Protein AF-T0DUJ8-F1 (afdb_monomer_lite)

Sequence (292 aa):
MQDAKLNSNPLIRSVIHTSFRTAVRDLGFPEIPKDSFQREISPYLRAPGSLFDDSPETLEKLWNAILRGEVVVTEMEGDTIVFYVRGSVGQRVLDVRLAWHGLQWHVTSVVSMYHRPLLRWNWFYRIAFAVSVVVAGIIGYAVHAPQSASKPATASTGQWDSVTTGVGQAKTTVNTTTNTTTSAVPQTGNDTSAASDNTTSNTTGNSTSGGTGHSTSSSASAYTFTLKPGMSIHDLSVFLHAHQLIHEPAVQFDMVLKNAGLDRTIRPGRYTFKPGMTKSQILHVIKSGPSK

Organism: Alicyclobacillus acidoterrestris (strain ATCC 49025 / DSM 3922 / CIP 106132 / NCIMB 13137 / GD3B) (NCBI:txid1356854)

pLDDT: mean 78.05, std 23.99, range [28.75, 98.5]

Foldseek 3Di:
DPPPPQPVPVLQVVQAFPAQLCSCVSVPADQADLVQQLVQCLVVCPDPPRPFHNDPVRSVLQSVQQNRWGFHDWGDDPPKIWTFTWGDDPQKIWTWIWIDDPSHIHGPDTPDIDGHPPVPDVVVVVVVVVVVVVVVVVVVCVVPVPPPDDDDDDDDDDDDDDDDDDDDDDDDDDDDDDDDDDDDDDDDDDDDDDDDDDDDDDDDDDDDDDDDDDPPPPVQDWDKDFADVPDAVLVVLVSCVVVVVDPDHSSSLVVVCVVVVLRPVFDGGMFIHTRPDDSVRSSVSRNVYYDD

Secondary structure (DSSP, 8-state):
---------HHHHHTTTSBHHHHHHHTTPPPPPHHHHHHHHHHHHSSTT-SS---HHHHHHHHHHHHTSEEEEEEEETTEEEEEEEEEETTEEEEEEEEEETTEEEEEEEEEEEE--GGG-HHHHHHHHHHHHHHHHHHHHHHHS-----------------------------------------------------------------------------EEEEE-TT--HHHHHHHHHHTTS-SS-HHHHHHHHHHTTGGGTPPSEEEEE-TT--HHHHHHHHHH--B-

Radius of gyration: 33.8 Å; chains: 1; bounding box: 101×88×79 Å

Structure (mmCIF, N/CA/C/O backbone):
data_AF-T0DUJ8-F1
#
_entry.id   AF-T0DUJ8-F1
#
loop_
_atom_site.group_PDB
_atom_site.id
_atom_site.type_symbol
_atom_site.label_atom_id
_atom_site.label_alt_id
_atom_site.label_comp_id
_atom_site.label_asym_id
_atom_site.label_entity_id
_atom_site.label_seq_id
_atom_site.pdbx_PDB_ins_code
_atom_site.Cartn_x
_atom_site.Cartn_y
_atom_site.Cartn_z
_atom_site.occupancy
_atom_site.B_iso_or_equiv
_atom_site.auth_seq_id
_atom_site.auth_comp_id
_atom_site.auth_asym_id
_atom_site.auth_atom_id
_atom_site.pdbx_PDB_model_num
ATOM 1 N N . MET A 1 1 ? -24.112 -15.751 1.374 1.00 40.28 1 MET A N 1
ATOM 2 C CA . MET A 1 1 ? -22.879 -14.977 1.610 1.00 40.28 1 MET A CA 1
ATOM 3 C C . MET A 1 1 ? -22.111 -15.720 2.676 1.00 40.28 1 MET A C 1
ATOM 5 O O . MET A 1 1 ? -22.431 -15.598 3.846 1.00 40.28 1 MET A O 1
ATOM 9 N N . GLN A 1 2 ? -21.251 -16.637 2.242 1.00 37.47 2 GLN A N 1
ATOM 10 C CA . GLN A 1 2 ? -20.388 -17.380 3.148 1.00 37.47 2 GLN A CA 1
ATOM 11 C C . GLN A 1 2 ? -19.377 -16.378 3.671 1.00 37.47 2 GLN A C 1
ATOM 13 O O . GLN A 1 2 ? -18.675 -15.752 2.877 1.00 37.47 2 GLN A O 1
ATOM 18 N N . ASP A 1 3 ? -19.387 -16.180 4.983 1.00 42.66 3 ASP A N 1
ATOM 19 C CA . ASP A 1 3 ? -18.362 -15.434 5.681 1.00 42.66 3 ASP A CA 1
ATOM 20 C C . ASP A 1 3 ? -17.018 -15.867 5.115 1.00 42.66 3 ASP A C 1
ATOM 22 O O . ASP A 1 3 ? -16.665 -17.051 5.165 1.00 42.66 3 ASP A O 1
ATOM 26 N N . ALA A 1 4 ? -16.285 -14.905 4.558 1.00 52.03 4 ALA A N 1
ATOM 27 C CA . ALA A 1 4 ? -14.852 -15.011 4.433 1.00 52.03 4 ALA A CA 1
ATOM 28 C C . ALA A 1 4 ? -14.332 -15.167 5.865 1.00 52.03 4 ALA A C 1
ATOM 30 O O . ALA A 1 4 ? -13.911 -14.211 6.515 1.00 52.03 4 ALA A O 1
ATOM 31 N N . LYS A 1 5 ? -14.406 -16.398 6.386 1.00 47.56 5 LYS A N 1
ATOM 32 C CA . LYS A 1 5 ? -13.459 -16.930 7.342 1.00 47.56 5 LYS A CA 1
ATOM 33 C C . LYS A 1 5 ? -12.129 -16.697 6.660 1.00 47.56 5 LYS A C 1
ATOM 35 O O . LYS A 1 5 ? -11.676 -17.514 5.867 1.00 47.56 5 LYS A O 1
ATOM 40 N N . LEU A 1 6 ? -11.581 -15.511 6.913 1.00 51.69 6 LEU A N 1
ATOM 41 C CA . LEU A 1 6 ? -10.183 -15.192 6.798 1.00 51.69 6 LEU A CA 1
ATOM 42 C C . LEU A 1 6 ? -9.493 -16.365 7.477 1.00 51.69 6 LEU A C 1
ATOM 44 O O . LEU A 1 6 ? -9.399 -16.410 8.704 1.00 51.69 6 LEU A O 1
ATOM 48 N N . ASN A 1 7 ? -9.104 -17.353 6.672 1.00 51.00 7 ASN A N 1
ATOM 49 C CA . ASN A 1 7 ? -8.167 -18.403 7.017 1.00 51.00 7 ASN A CA 1
ATOM 50 C C . ASN A 1 7 ? -6.853 -17.673 7.252 1.00 51.00 7 ASN A C 1
ATOM 52 O O . ASN A 1 7 ? -5.960 -17.623 6.412 1.00 51.00 7 ASN A O 1
ATOM 56 N N . SER A 1 8 ? -6.796 -16.971 8.377 1.00 64.25 8 SER A N 1
ATOM 57 C CA . SER A 1 8 ? -5.693 -16.130 8.758 1.00 64.25 8 SER A CA 1
ATOM 58 C C . SER A 1 8 ? -4.628 -17.055 9.289 1.00 64.25 8 SER A C 1
ATOM 60 O O . SER A 1 8 ? -4.509 -17.254 10.498 1.00 64.25 8 SER A O 1
ATOM 62 N N . ASN A 1 9 ? -3.902 -17.662 8.356 1.00 82.62 9 ASN A N 1
ATOM 63 C CA . ASN A 1 9 ? -2.671 -18.351 8.655 1.00 82.62 9 ASN A CA 1
ATOM 64 C C . ASN A 1 9 ? -1.814 -17.385 9.500 1.00 82.62 9 ASN A C 1
ATOM 66 O O . ASN A 1 9 ? -1.539 -16.268 9.044 1.00 82.62 9 ASN A O 1
ATOM 70 N N . PRO A 1 10 ? -1.449 -17.748 10.743 1.00 87.94 10 PRO A N 1
ATOM 71 C CA . PRO A 1 10 ? -0.747 -16.845 11.653 1.00 87.94 10 PRO A CA 1
ATOM 72 C C . PRO A 1 10 ? 0.572 -16.337 11.059 1.00 87.94 10 PRO A C 1
ATOM 74 O O . PRO A 1 10 ? 0.949 -15.197 11.322 1.00 87.94 10 PRO A O 1
ATOM 77 N N . LEU A 1 11 ? 1.205 -17.125 10.183 1.00 89.12 11 LEU A N 1
ATOM 78 C CA . LEU A 1 11 ? 2.421 -16.745 9.458 1.00 89.12 11 LEU A CA 1
ATOM 79 C C . LEU A 1 11 ? 2.186 -15.573 8.493 1.00 89.12 11 LEU A C 1
ATOM 81 O O . LEU A 1 11 ? 3.025 -14.693 8.338 1.00 89.12 11 LEU A O 1
ATOM 85 N N . ILE A 1 12 ? 1.011 -15.514 7.867 1.00 89.81 12 ILE A N 1
ATOM 86 C CA . ILE A 1 12 ? 0.660 -14.440 6.929 1.00 89.81 12 ILE A CA 1
ATOM 87 C C . ILE A 1 12 ? 0.325 -13.143 7.680 1.00 89.81 12 ILE A C 1
ATOM 89 O O . ILE A 1 12 ? 0.518 -12.045 7.160 1.00 89.81 12 ILE A O 1
ATOM 93 N N . ARG A 1 13 ? -0.144 -13.245 8.928 1.00 89.38 13 ARG A N 1
ATOM 94 C CA . ARG A 1 13 ? -0.366 -12.074 9.786 1.00 89.38 13 ARG A CA 1
ATOM 95 C C . ARG A 1 13 ? 0.919 -11.542 10.408 1.00 89.38 13 ARG A C 1
ATOM 97 O O . ARG A 1 13 ? 1.016 -10.337 10.613 1.00 89.38 13 ARG A O 1
ATOM 104 N N . SER A 1 14 ? 1.902 -12.398 10.691 1.00 93.62 14 SER A N 1
ATOM 105 C CA . SER A 1 14 ? 3.154 -11.961 11.323 1.00 93.62 14 SER A CA 1
ATOM 106 C C . SER A 1 14 ? 3.999 -11.044 10.442 1.00 93.62 14 SER A C 1
ATOM 108 O O . SER A 1 14 ? 4.851 -10.334 10.962 1.00 93.62 14 SER A O 1
ATOM 110 N N . VAL A 1 15 ? 3.762 -11.031 9.127 1.00 96.00 15 VAL A N 1
ATOM 111 C CA . VAL A 1 15 ? 4.490 -10.158 8.194 1.00 96.00 15 VAL A CA 1
ATOM 112 C C . VAL A 1 15 ? 3.872 -8.765 8.031 1.00 96.00 15 VAL A C 1
ATOM 114 O O . VAL A 1 15 ? 4.462 -7.908 7.371 1.00 96.00 15 VAL A O 1
ATOM 117 N N . ILE A 1 16 ? 2.705 -8.500 8.624 1.00 94.94 16 ILE A N 1
ATOM 118 C CA . ILE A 1 16 ? 2.094 -7.166 8.594 1.00 94.94 16 ILE A CA 1
ATOM 119 C C . ILE A 1 16 ? 3.013 -6.184 9.341 1.00 94.94 16 ILE A C 1
ATOM 121 O O . ILE A 1 16 ? 3.591 -6.521 10.371 1.00 94.94 16 ILE A O 1
ATOM 125 N N . HIS A 1 17 ? 3.166 -4.974 8.804 1.00 93.88 17 HIS A N 1
ATOM 126 C CA . HIS A 1 17 ? 4.093 -3.928 9.257 1.00 93.88 17 HIS A CA 1
ATOM 127 C C . HIS A 1 17 ? 5.587 -4.230 9.058 1.00 93.88 17 HIS A C 1
ATOM 129 O O . HIS A 1 17 ? 6.436 -3.442 9.480 1.00 93.88 17 HIS A O 1
ATOM 135 N N . THR A 1 18 ? 5.938 -5.326 8.380 1.00 96.62 18 THR A N 1
ATOM 136 C CA . THR A 1 18 ? 7.322 -5.589 7.955 1.00 96.62 18 THR A CA 1
ATOM 137 C C . THR A 1 18 ? 7.563 -5.077 6.534 1.00 96.62 18 THR A C 1
ATOM 139 O O . THR A 1 18 ? 6.620 -4.755 5.804 1.00 96.62 18 THR A O 1
ATOM 142 N N . SER A 1 19 ? 8.832 -4.962 6.126 1.00 98.19 19 SER A N 1
ATOM 143 C CA . SER A 1 19 ? 9.139 -4.608 4.739 1.00 98.19 19 SER A CA 1
ATOM 144 C C . SER A 1 19 ? 8.791 -5.763 3.802 1.00 98.19 19 SER A C 1
ATOM 146 O O . SER A 1 19 ? 9.033 -6.921 4.137 1.00 98.19 19 SER A O 1
ATOM 148 N N . PHE A 1 20 ? 8.272 -5.466 2.611 1.00 98.25 20 PHE A N 1
ATOM 149 C CA . PHE A 1 20 ? 7.818 -6.485 1.663 1.00 98.25 20 PHE A CA 1
ATOM 150 C C . PHE A 1 20 ? 8.914 -7.497 1.314 1.00 98.25 20 PHE A C 1
ATOM 152 O O . PHE A 1 20 ? 8.664 -8.696 1.330 1.00 98.25 20 PHE A O 1
ATOM 159 N N . ARG A 1 21 ? 10.160 -7.049 1.112 1.00 98.38 21 ARG A N 1
ATOM 160 C CA . ARG A 1 21 ? 11.310 -7.946 0.909 1.00 98.38 21 ARG A CA 1
ATOM 161 C C . ARG A 1 21 ? 11.507 -8.928 2.069 1.00 98.38 21 ARG A C 1
ATOM 163 O O . ARG A 1 21 ? 11.829 -10.087 1.832 1.00 98.38 21 ARG A O 1
ATOM 170 N N . THR A 1 22 ? 11.340 -8.466 3.307 1.00 98.06 22 THR A N 1
ATOM 171 C CA . THR A 1 22 ? 11.458 -9.321 4.499 1.00 98.06 22 THR A CA 1
ATOM 172 C C . THR A 1 22 ? 10.293 -10.298 4.560 1.00 98.06 22 THR A C 1
ATOM 174 O O . THR A 1 22 ? 10.526 -11.493 4.673 1.00 98.06 22 THR A O 1
ATOM 177 N N . ALA A 1 23 ? 9.063 -9.813 4.366 1.00 97.56 23 ALA A N 1
ATOM 178 C CA . ALA A 1 23 ? 7.857 -10.636 4.332 1.00 97.56 23 ALA A CA 1
ATOM 179 C C . ALA A 1 23 ? 7.949 -11.783 3.312 1.00 97.56 23 ALA A C 1
ATOM 181 O O . ALA A 1 23 ? 7.688 -12.934 3.642 1.00 97.56 23 ALA A O 1
ATOM 182 N N . VAL A 1 24 ? 8.355 -11.471 2.079 1.00 97.50 24 VAL A N 1
ATOM 183 C CA . VAL A 1 24 ? 8.518 -12.434 0.980 1.00 97.50 24 VAL A CA 1
ATOM 184 C C . VAL A 1 24 ? 9.574 -13.482 1.325 1.00 97.50 24 VAL A C 1
ATOM 186 O O . VAL A 1 24 ? 9.310 -14.675 1.199 1.00 97.50 24 VAL A O 1
ATOM 189 N N . ARG A 1 25 ? 10.737 -13.053 1.832 1.00 97.81 25 ARG A N 1
ATOM 190 C CA . ARG A 1 25 ? 11.820 -13.958 2.236 1.00 97.81 25 ARG A CA 1
ATOM 191 C C . ARG A 1 25 ? 11.407 -14.870 3.391 1.00 97.81 25 ARG A C 1
ATOM 193 O O . ARG A 1 25 ? 11.680 -16.064 3.342 1.00 97.81 25 ARG A O 1
ATOM 200 N N . ASP A 1 26 ? 10.767 -14.316 4.413 1.00 97.12 26 ASP A N 1
ATOM 201 C CA . ASP A 1 26 ? 10.395 -15.048 5.624 1.00 97.12 26 ASP A CA 1
ATOM 202 C C . ASP A 1 26 ? 9.272 -16.069 5.344 1.00 97.12 26 ASP A C 1
ATOM 204 O O . ASP A 1 26 ? 9.212 -17.114 5.987 1.00 97.12 26 ASP A O 1
ATOM 208 N N . LEU A 1 27 ? 8.429 -15.812 4.336 1.00 96.06 27 LEU A N 1
ATOM 209 C CA . LEU A 1 27 ? 7.416 -16.752 3.842 1.00 96.06 27 LEU A CA 1
ATOM 210 C C . LEU A 1 27 ? 7.946 -17.729 2.773 1.00 96.06 27 LEU A C 1
ATOM 212 O O . LEU A 1 27 ? 7.201 -18.597 2.325 1.00 96.06 27 LEU A O 1
ATOM 216 N N . GLY A 1 28 ? 9.216 -17.612 2.368 1.00 96.94 28 GLY A N 1
ATOM 217 C CA . GLY A 1 28 ? 9.839 -18.494 1.376 1.00 96.94 28 GLY A CA 1
ATOM 218 C C . GLY A 1 28 ? 9.421 -18.228 -0.075 1.00 96.94 28 GLY A C 1
ATOM 219 O O . GLY A 1 28 ? 9.604 -19.094 -0.930 1.00 96.94 28 GLY A O 1
ATOM 220 N N . PHE A 1 29 ? 8.868 -17.051 -0.374 1.00 96.94 29 PHE A N 1
ATOM 221 C CA . PHE A 1 29 ? 8.559 -16.637 -1.742 1.00 96.94 29 PHE A CA 1
ATOM 222 C C . PHE A 1 29 ? 9.806 -16.068 -2.441 1.00 96.94 29 PHE A C 1
ATOM 224 O O . PHE A 1 29 ? 10.670 -15.475 -1.788 1.00 96.94 29 PHE A O 1
ATOM 231 N N . PRO A 1 30 ? 9.925 -16.205 -3.774 1.00 97.62 30 PRO A N 1
ATOM 232 C CA . PRO A 1 30 ? 10.982 -15.538 -4.524 1.00 97.62 30 PRO A CA 1
ATOM 233 C C . PRO A 1 30 ? 10.730 -14.027 -4.595 1.00 97.62 30 PRO A C 1
ATOM 235 O O . PRO A 1 30 ? 9.590 -13.568 -4.526 1.00 97.62 30 PRO A O 1
ATOM 238 N N . GLU A 1 31 ? 11.789 -13.236 -4.766 1.00 97.19 31 GLU A N 1
ATOM 239 C CA . GLU A 1 31 ? 11.663 -11.786 -4.956 1.00 97.19 31 GLU A CA 1
ATOM 240 C C . GLU A 1 31 ? 10.968 -11.468 -6.294 1.00 97.19 31 GLU A C 1
ATOM 242 O O . GLU A 1 31 ? 11.158 -12.167 -7.291 1.00 97.19 31 GLU A O 1
ATOM 247 N N . ILE A 1 32 ? 10.148 -10.411 -6.323 1.00 97.38 32 ILE A N 1
ATOM 248 C CA . ILE A 1 32 ? 9.430 -9.994 -7.533 1.00 97.38 32 ILE A CA 1
ATOM 249 C C . ILE A 1 32 ? 10.414 -9.534 -8.628 1.00 97.38 32 ILE A C 1
ATOM 251 O O . ILE A 1 32 ? 11.168 -8.577 -8.406 1.00 97.38 32 ILE A O 1
ATOM 255 N N . PRO A 1 33 ? 10.400 -10.152 -9.827 1.00 98.12 33 PRO A N 1
ATOM 256 C CA . PRO A 1 33 ? 11.273 -9.736 -10.919 1.00 98.12 33 PRO A CA 1
ATOM 257 C C . PRO A 1 33 ? 10.994 -8.290 -11.339 1.00 98.12 33 PRO A C 1
ATOM 259 O O . PRO A 1 33 ? 9.837 -7.919 -11.562 1.00 98.12 33 PRO A O 1
ATOM 262 N N . LYS A 1 34 ? 12.059 -7.488 -11.490 1.00 98.19 34 LYS A N 1
ATOM 263 C CA . LYS A 1 34 ? 11.977 -6.075 -11.903 1.00 98.19 34 LYS A CA 1
ATOM 264 C C . LYS A 1 34 ? 11.162 -5.924 -13.188 1.00 98.19 34 LYS A C 1
ATOM 266 O O . LYS A 1 34 ? 10.204 -5.159 -13.202 1.00 98.19 34 LYS A O 1
ATOM 271 N N . ASP A 1 35 ? 11.470 -6.714 -14.214 1.00 98.06 35 ASP A N 1
ATOM 272 C CA . ASP A 1 35 ? 10.820 -6.611 -15.526 1.00 98.06 35 ASP A CA 1
ATOM 273 C C . ASP A 1 35 ? 9.316 -6.917 -15.469 1.00 98.06 35 ASP A C 1
ATOM 275 O O . ASP A 1 35 ? 8.518 -6.230 -16.108 1.00 98.06 35 ASP A O 1
ATOM 279 N N . SER A 1 36 ? 8.907 -7.906 -14.660 1.00 97.56 36 SER A N 1
ATOM 280 C CA . SER A 1 36 ? 7.486 -8.243 -14.491 1.00 97.56 36 SER A CA 1
ATOM 281 C C . SER A 1 36 ? 6.735 -7.111 -13.797 1.00 97.56 36 SER A C 1
ATOM 283 O O . SER A 1 36 ? 5.698 -6.670 -14.287 1.00 97.56 36 SER A O 1
ATOM 285 N N . PHE A 1 37 ? 7.301 -6.581 -12.707 1.00 98.31 37 PHE A N 1
ATOM 286 C CA . PHE A 1 37 ? 6.718 -5.452 -11.987 1.00 98.31 37 PHE A CA 1
ATOM 287 C C . PHE A 1 37 ? 6.584 -4.214 -12.878 1.00 98.31 37 PHE A C 1
ATOM 289 O O . PHE A 1 37 ? 5.521 -3.600 -12.912 1.00 98.31 37 PHE A O 1
ATOM 296 N N . GLN A 1 38 ? 7.643 -3.850 -13.609 1.00 98.12 38 GLN A N 1
ATOM 297 C CA . GLN A 1 38 ? 7.647 -2.665 -14.470 1.00 98.12 38 GLN A CA 1
ATOM 298 C C . GLN A 1 38 ? 6.604 -2.775 -15.584 1.00 98.12 38 GLN A C 1
ATOM 300 O O . GLN A 1 38 ? 5.815 -1.854 -15.780 1.00 98.12 38 GLN A O 1
ATOM 305 N N . ARG A 1 39 ? 6.539 -3.927 -16.259 1.00 98.38 39 ARG A N 1
ATOM 306 C CA . ARG A 1 39 ? 5.552 -4.185 -17.313 1.00 98.38 39 ARG A CA 1
ATOM 307 C C . ARG A 1 39 ? 4.115 -4.054 -16.809 1.00 98.38 39 ARG A C 1
ATOM 309 O O . ARG A 1 39 ? 3.274 -3.508 -17.516 1.00 98.38 39 ARG A O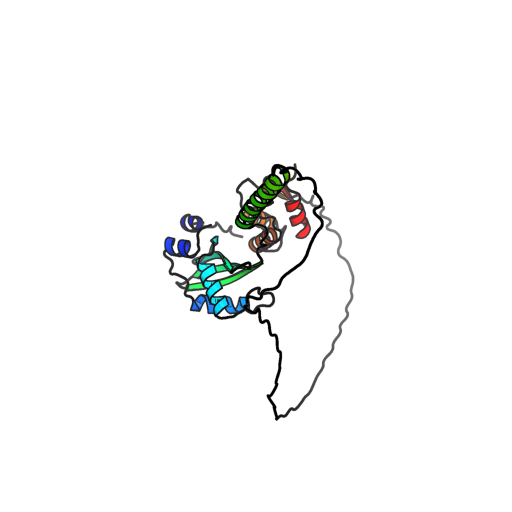 1
ATOM 316 N N . GLU A 1 40 ? 3.830 -4.564 -15.616 1.00 98.38 40 GLU A N 1
ATOM 317 C CA . GLU A 1 40 ? 2.469 -4.592 -15.077 1.00 98.38 40 GLU A CA 1
ATOM 318 C C . GLU A 1 40 ? 2.063 -3.290 -14.372 1.00 98.38 40 GLU A C 1
ATOM 320 O O . GLU A 1 40 ? 0.881 -2.956 -14.365 1.00 98.38 40 GLU A O 1
ATOM 325 N N . ILE A 1 41 ? 3.005 -2.513 -13.821 1.00 98.12 41 ILE A N 1
ATOM 326 C CA . ILE A 1 41 ? 2.695 -1.224 -13.183 1.00 98.12 41 ILE A CA 1
ATOM 327 C C . ILE A 1 41 ? 2.506 -0.091 -14.208 1.00 98.12 41 ILE A C 1
ATOM 329 O O . ILE A 1 41 ? 1.700 0.810 -13.971 1.00 98.12 41 ILE A O 1
ATOM 333 N N . SER A 1 42 ? 3.197 -0.133 -15.357 1.00 98.12 42 SER A N 1
ATOM 334 C CA . SER A 1 42 ? 3.177 0.932 -16.378 1.00 98.12 42 SER A CA 1
ATOM 335 C C . SER A 1 42 ? 1.775 1.376 -16.828 1.00 98.12 42 SER A C 1
ATOM 337 O O . SER A 1 42 ? 1.542 2.586 -16.888 1.00 98.12 42 SER A O 1
ATOM 339 N N . PRO A 1 43 ? 0.798 0.480 -17.091 1.00 98.25 43 PRO A N 1
ATOM 340 C CA . PRO A 1 43 ? -0.562 0.895 -17.447 1.00 98.25 43 PRO A CA 1
ATOM 341 C C . PRO A 1 43 ? -1.222 1.795 -16.394 1.00 98.25 43 PRO A C 1
ATOM 343 O O . PRO A 1 43 ? -1.912 2.749 -16.749 1.00 98.25 43 PRO A O 1
ATOM 346 N N . TYR A 1 44 ? -0.966 1.547 -15.105 1.00 97.62 44 TYR A N 1
ATOM 347 C CA . TYR A 1 44 ? -1.498 2.365 -14.011 1.00 97.62 44 TYR A CA 1
ATOM 348 C C . TYR A 1 44 ? -0.814 3.729 -13.916 1.00 97.62 44 TYR A C 1
ATOM 350 O O . TYR A 1 44 ? -1.442 4.695 -13.488 1.00 97.62 44 TYR A O 1
ATOM 358 N N . LEU A 1 45 ? 0.454 3.829 -14.327 1.00 97.00 45 LEU A N 1
ATOM 359 C CA . LEU A 1 45 ? 1.182 5.100 -14.343 1.00 97.00 45 LEU A CA 1
ATOM 360 C C . LEU A 1 45 ? 0.784 5.990 -15.526 1.00 97.00 45 LEU A C 1
ATOM 362 O O . LEU A 1 45 ? 0.865 7.210 -15.424 1.00 97.00 45 LEU A O 1
ATOM 366 N N . ARG A 1 46 ? 0.323 5.394 -16.632 1.00 97.44 46 ARG A N 1
ATOM 367 C CA . ARG A 1 46 ? -0.215 6.121 -17.797 1.00 97.44 46 ARG A CA 1
ATOM 368 C C . ARG A 1 46 ? -1.650 6.604 -17.601 1.00 97.44 46 ARG A C 1
ATOM 370 O O . ARG A 1 46 ? -2.134 7.401 -18.402 1.00 97.44 46 ARG A O 1
ATOM 377 N N . ALA A 1 47 ? -2.343 6.107 -16.578 1.00 96.12 47 ALA A N 1
ATOM 378 C CA . ALA A 1 47 ? -3.717 6.495 -16.306 1.00 96.12 47 ALA A CA 1
ATOM 379 C C . ALA A 1 47 ? -3.804 7.992 -15.937 1.00 96.12 47 ALA A C 1
ATOM 381 O O . ALA A 1 47 ? -2.929 8.515 -15.234 1.00 96.12 47 ALA A O 1
ATOM 382 N N . PRO A 1 48 ? -4.864 8.701 -16.372 1.00 94.94 48 PRO A N 1
ATOM 383 C CA . PRO A 1 48 ? -5.054 10.101 -16.015 1.00 94.94 48 PRO A CA 1
ATOM 384 C C . PRO A 1 48 ? -5.160 10.248 -14.492 1.00 94.94 48 PRO A C 1
ATOM 386 O O . PRO A 1 48 ? -5.906 9.525 -13.834 1.00 94.94 48 PRO A O 1
ATOM 389 N N . GLY A 1 49 ? -4.403 11.192 -13.930 1.00 91.38 49 GLY A N 1
ATOM 390 C CA . GLY A 1 49 ? -4.328 11.404 -12.481 1.00 91.38 49 GLY A CA 1
ATOM 391 C C . GLY A 1 49 ? -3.238 10.601 -11.767 1.00 91.38 49 GLY A C 1
ATOM 392 O O . GLY A 1 49 ? -3.100 10.742 -10.550 1.00 91.38 49 GLY A O 1
ATOM 393 N N . SER A 1 50 ? -2.435 9.810 -12.490 1.00 95.50 50 SER A N 1
ATOM 394 C CA . SER A 1 50 ? -1.203 9.245 -11.935 1.00 95.50 50 SER A CA 1
ATOM 395 C C . SER A 1 50 ? -0.295 10.356 -11.404 1.00 95.50 50 SER A C 1
ATOM 397 O O . SER A 1 50 ? -0.088 11.388 -12.043 1.00 95.50 50 SER A O 1
ATOM 399 N N . LEU A 1 51 ? 0.268 10.135 -10.216 1.00 95.75 51 LEU A N 1
ATOM 400 C CA . LEU A 1 51 ? 1.258 11.035 -9.624 1.00 95.75 51 LEU A CA 1
ATOM 401 C C . LEU A 1 51 ? 2.685 10.722 -10.078 1.00 95.75 51 LEU A C 1
ATOM 403 O O . LEU A 1 51 ? 3.620 11.391 -9.638 1.00 95.75 51 LEU A O 1
ATOM 407 N N . PHE A 1 52 ? 2.885 9.687 -10.885 1.00 96.69 52 PHE A N 1
ATOM 408 C CA . PHE A 1 52 ? 4.197 9.215 -11.303 1.00 96.69 52 PHE A CA 1
ATOM 409 C C . PHE A 1 52 ? 4.277 9.161 -12.822 1.00 96.69 52 PHE A C 1
ATOM 411 O O . PHE A 1 52 ? 3.352 8.690 -13.480 1.00 96.69 52 PHE A O 1
ATOM 418 N N . ASP A 1 53 ? 5.414 9.595 -13.354 1.00 96.94 53 ASP A N 1
ATOM 419 C CA . ASP A 1 53 ? 5.707 9.496 -14.779 1.00 96.94 53 ASP A CA 1
ATOM 420 C C . ASP A 1 53 ? 6.102 8.054 -15.133 1.00 96.94 53 ASP A C 1
ATOM 422 O O . ASP A 1 53 ? 6.860 7.425 -14.390 1.00 96.94 53 ASP A O 1
ATOM 426 N N . ASP A 1 54 ? 5.654 7.543 -16.283 1.00 97.50 54 ASP A N 1
ATOM 427 C CA . ASP A 1 54 ? 6.033 6.217 -16.806 1.00 97.50 54 ASP A CA 1
ATOM 428 C C . ASP A 1 54 ? 7.424 6.245 -17.470 1.00 97.50 54 ASP A C 1
ATOM 430 O O . ASP A 1 54 ? 7.602 5.902 -18.637 1.00 97.50 54 ASP A O 1
ATOM 434 N N . SER A 1 55 ? 8.422 6.735 -16.730 1.00 98.00 55 SER A N 1
ATOM 435 C CA . SER A 1 55 ? 9.826 6.732 -17.148 1.00 98.00 55 SER A CA 1
ATOM 436 C C . SER A 1 55 ? 10.559 5.514 -16.565 1.00 98.00 55 SER A C 1
ATOM 438 O O . SER A 1 55 ? 10.241 5.095 -15.445 1.00 98.00 55 SER A O 1
ATOM 440 N N . PRO A 1 56 ? 11.576 4.958 -17.252 1.00 97.56 56 PRO A N 1
ATOM 441 C CA . PRO A 1 56 ? 12.334 3.808 -16.746 1.00 97.56 56 PRO A CA 1
ATOM 442 C C . PRO A 1 56 ? 12.990 4.089 -15.384 1.00 97.56 56 PRO A C 1
ATOM 444 O O . PRO A 1 56 ? 13.020 3.217 -14.514 1.00 97.56 56 PRO A O 1
ATOM 447 N N . GLU A 1 57 ? 13.440 5.325 -15.153 1.00 97.94 57 GLU A N 1
ATOM 448 C CA . GLU A 1 57 ? 14.001 5.742 -13.866 1.00 97.94 57 GLU A CA 1
ATOM 449 C C . GLU A 1 57 ? 12.954 5.762 -12.746 1.00 97.94 57 GLU A C 1
ATOM 451 O O . GLU A 1 57 ? 13.226 5.330 -11.622 1.00 97.94 57 GLU A O 1
ATOM 456 N N . THR A 1 58 ? 11.751 6.274 -13.027 1.00 97.38 58 THR A N 1
ATOM 457 C CA . THR A 1 58 ? 10.644 6.290 -12.061 1.00 97.38 58 THR A CA 1
ATOM 458 C C . THR A 1 58 ? 10.209 4.868 -11.730 1.00 97.38 58 THR A C 1
ATOM 460 O O . THR A 1 58 ? 10.044 4.542 -10.555 1.00 97.38 58 THR A O 1
ATOM 463 N N . LEU A 1 59 ? 10.091 4.006 -12.741 1.00 98.25 59 LEU A N 1
ATOM 464 C CA . LEU A 1 59 ? 9.746 2.594 -12.589 1.00 98.25 59 LEU A CA 1
ATOM 465 C C . LEU A 1 59 ? 10.756 1.845 -11.710 1.00 98.25 59 LEU A C 1
ATOM 467 O O . LEU A 1 59 ? 10.373 1.051 -10.852 1.00 98.25 59 LEU A O 1
ATOM 471 N N . GLU A 1 60 ? 12.050 2.114 -11.871 1.00 98.25 60 GLU A N 1
ATOM 472 C CA . GLU A 1 60 ? 13.095 1.551 -11.014 1.00 98.25 60 GLU A CA 1
ATOM 473 C C . GLU A 1 60 ? 13.026 2.062 -9.569 1.00 98.25 60 GLU A C 1
ATOM 475 O O . GLU A 1 60 ? 13.157 1.279 -8.621 1.00 98.25 60 GLU A O 1
ATOM 480 N N . LYS A 1 61 ? 12.784 3.362 -9.375 1.00 98.25 61 LYS A N 1
ATOM 481 C CA . LYS A 1 61 ? 12.588 3.941 -8.037 1.00 98.25 61 LYS A CA 1
ATOM 482 C C . LYS A 1 61 ? 11.357 3.345 -7.355 1.00 98.25 61 LYS A C 1
ATOM 484 O O . LYS A 1 61 ? 11.426 3.027 -6.170 1.00 98.25 61 LYS A O 1
ATOM 489 N N . LEU A 1 62 ? 10.265 3.155 -8.094 1.00 98.25 62 LEU A N 1
ATOM 490 C CA . LEU A 1 62 ? 9.034 2.536 -7.605 1.00 98.25 62 LEU A CA 1
ATOM 491 C C . LEU A 1 62 ? 9.249 1.074 -7.215 1.00 98.25 62 LEU A C 1
ATOM 493 O O . LEU A 1 62 ? 8.875 0.698 -6.109 1.00 98.25 62 LEU A O 1
ATOM 497 N N . TRP A 1 63 ? 9.905 0.272 -8.057 1.00 98.50 63 TRP A N 1
ATOM 498 C CA . TRP A 1 63 ? 10.210 -1.127 -7.738 1.00 98.50 63 TRP A CA 1
ATOM 499 C C . TRP A 1 63 ? 11.020 -1.247 -6.439 1.00 98.50 63 TRP A C 1
ATOM 501 O O . TRP A 1 63 ? 10.624 -1.952 -5.510 1.00 98.50 63 TRP A O 1
ATOM 511 N N . ASN A 1 64 ? 12.094 -0.461 -6.312 1.00 98.38 64 ASN A N 1
ATOM 512 C CA . ASN A 1 64 ? 12.893 -0.408 -5.086 1.00 98.38 64 ASN A CA 1
ATOM 513 C C . ASN A 1 64 ? 12.082 0.070 -3.868 1.00 98.38 64 ASN A C 1
ATOM 515 O O . ASN A 1 64 ? 12.272 -0.433 -2.758 1.00 98.38 64 ASN A O 1
ATOM 519 N N . ALA A 1 65 ? 11.186 1.043 -4.057 1.00 98.06 65 ALA A N 1
ATOM 520 C CA . ALA A 1 65 ? 10.328 1.559 -2.998 1.00 98.06 65 ALA A CA 1
ATOM 521 C C . ALA A 1 65 ? 9.278 0.543 -2.537 1.00 98.06 65 ALA A C 1
ATOM 523 O O . ALA A 1 65 ? 8.966 0.521 -1.352 1.00 98.06 65 ALA A O 1
ATOM 524 N N . ILE A 1 66 ? 8.763 -0.302 -3.432 1.00 98.38 66 ILE A N 1
ATOM 525 C CA . ILE A 1 66 ? 7.823 -1.377 -3.098 1.00 98.38 66 ILE A CA 1
ATOM 526 C C . ILE A 1 66 ? 8.536 -2.513 -2.367 1.00 98.38 66 ILE A C 1
ATOM 528 O O . ILE A 1 66 ? 8.055 -2.948 -1.328 1.00 98.38 66 ILE A O 1
ATOM 532 N N . LEU A 1 67 ? 9.728 -2.922 -2.809 1.00 98.31 67 LEU A N 1
ATOM 533 C CA . LEU A 1 67 ? 10.527 -3.935 -2.104 1.00 98.31 67 LEU A CA 1
ATOM 534 C C . LEU A 1 67 ? 10.860 -3.538 -0.660 1.00 98.31 67 LEU A C 1
ATOM 536 O O . LEU A 1 67 ? 10.865 -4.373 0.245 1.00 98.31 67 LEU A O 1
ATOM 540 N N . ARG A 1 68 ? 11.129 -2.251 -0.430 1.00 98.19 68 ARG A N 1
ATOM 541 C CA . ARG A 1 68 ? 11.370 -1.684 0.908 1.00 98.19 68 ARG A CA 1
ATOM 542 C C . ARG A 1 68 ? 10.087 -1.227 1.605 1.00 98.19 68 ARG A C 1
ATOM 544 O O . ARG A 1 68 ? 10.154 -0.806 2.758 1.00 98.19 68 ARG A O 1
ATOM 551 N N . GLY A 1 69 ? 8.965 -1.271 0.896 1.00 97.75 69 GLY A N 1
ATOM 552 C CA . GLY A 1 69 ? 7.672 -0.781 1.338 1.00 97.75 69 GLY A CA 1
ATOM 553 C C . GLY A 1 69 ? 7.101 -1.627 2.460 1.00 97.75 69 GLY A C 1
ATOM 554 O O . GLY A 1 69 ? 7.480 -2.781 2.641 1.00 97.75 69 GLY A O 1
ATOM 555 N N . GLU A 1 70 ? 6.197 -1.041 3.228 1.00 97.94 70 GLU A N 1
ATOM 556 C CA . GLU A 1 70 ? 5.553 -1.699 4.361 1.00 97.94 70 GLU A CA 1
ATOM 557 C C . GLU A 1 70 ? 4.375 -2.551 3.880 1.00 97.94 70 GLU A C 1
ATOM 559 O O . GLU A 1 70 ? 3.538 -2.076 3.108 1.00 97.94 70 GLU A O 1
ATOM 564 N N . VAL A 1 71 ? 4.278 -3.792 4.356 1.00 97.69 71 VAL A N 1
ATOM 565 C CA . VAL A 1 71 ? 3.091 -4.630 4.152 1.00 97.69 71 VAL A CA 1
ATOM 566 C C . VAL A 1 71 ? 1.989 -4.156 5.095 1.00 97.69 71 VAL A C 1
ATOM 568 O O . VAL A 1 71 ? 2.086 -4.311 6.309 1.00 97.69 71 VAL A O 1
ATOM 571 N N . VAL A 1 72 ? 0.932 -3.568 4.545 1.00 96.31 72 VAL A N 1
ATOM 572 C CA . VAL A 1 72 ? -0.174 -2.985 5.319 1.00 96.31 72 VAL A CA 1
ATOM 573 C C . VAL A 1 72 ? -1.237 -4.030 5.640 1.00 96.31 72 VAL A C 1
ATOM 575 O O . VAL A 1 72 ? -1.786 -4.034 6.737 1.00 96.31 72 VAL A O 1
ATOM 578 N N . VAL A 1 73 ? -1.552 -4.888 4.670 1.00 94.88 73 VAL A N 1
ATOM 579 C CA . VAL A 1 73 ? -2.584 -5.925 4.778 1.00 94.88 73 VAL A CA 1
ATOM 580 C C . VAL A 1 73 ? -2.142 -7.140 3.973 1.00 94.88 73 VAL A C 1
ATOM 582 O O . VAL A 1 73 ? -1.475 -7.003 2.945 1.00 94.88 73 VAL A O 1
ATOM 585 N N . THR A 1 74 ? -2.539 -8.319 4.434 1.00 94.44 74 THR A N 1
ATOM 586 C CA . THR A 1 74 ? -2.404 -9.579 3.711 1.00 94.44 74 THR A CA 1
ATOM 587 C C . THR A 1 74 ? -3.757 -10.281 3.632 1.00 94.44 74 THR A C 1
ATOM 589 O O . THR A 1 74 ? -4.510 -10.317 4.606 1.00 94.44 74 THR A O 1
ATOM 592 N N . GLU A 1 75 ? -4.079 -10.823 2.462 1.00 92.75 75 GLU A N 1
ATOM 593 C CA . GLU A 1 75 ? -5.317 -11.556 2.188 1.00 92.75 75 GLU A CA 1
ATOM 594 C C . GLU A 1 75 ? -4.981 -12.893 1.516 1.00 92.75 75 GLU A C 1
ATOM 596 O O . GLU A 1 75 ? -3.962 -13.023 0.839 1.00 92.75 75 GLU A O 1
ATOM 601 N N . MET A 1 76 ? -5.835 -13.895 1.713 1.00 91.62 76 MET A N 1
ATOM 602 C CA . MET A 1 76 ? -5.743 -15.185 1.031 1.00 91.62 76 MET A CA 1
ATOM 603 C C . MET A 1 76 ? -7.039 -15.397 0.253 1.00 91.62 76 MET A C 1
ATOM 605 O O . MET A 1 76 ? -8.117 -15.465 0.844 1.00 91.62 76 MET A O 1
ATOM 609 N N . GLU A 1 77 ? -6.927 -15.456 -1.070 1.00 89.94 77 GLU A N 1
ATOM 610 C CA . GLU A 1 77 ? -8.035 -15.598 -2.012 1.00 89.94 77 GLU A CA 1
ATOM 611 C C . GLU A 1 77 ? -7.861 -16.926 -2.762 1.00 89.94 77 GLU A C 1
ATOM 613 O O . GLU A 1 77 ? -7.154 -17.020 -3.766 1.00 89.94 77 GLU A O 1
ATOM 618 N N . GLY A 1 78 ? -8.442 -17.997 -2.212 1.00 90.12 78 GLY A N 1
ATOM 619 C CA . GLY A 1 78 ? -8.190 -19.360 -2.688 1.00 90.12 78 GLY A CA 1
ATOM 620 C C . GLY A 1 78 ? -6.731 -19.766 -2.460 1.00 90.12 78 GLY A C 1
ATOM 621 O O . GLY A 1 78 ? -6.273 -19.777 -1.321 1.00 90.12 78 GLY A O 1
ATOM 622 N N . ASP A 1 79 ? -6.020 -20.073 -3.546 1.00 92.44 79 ASP A N 1
ATOM 623 C CA . ASP A 1 79 ? -4.577 -20.381 -3.548 1.00 92.44 79 ASP A CA 1
ATOM 624 C C . ASP A 1 79 ? -3.702 -19.146 -3.849 1.00 92.44 79 ASP A C 1
ATOM 626 O O . ASP A 1 79 ? -2.494 -19.235 -4.052 1.00 92.44 79 ASP A O 1
ATOM 630 N N . THR A 1 80 ? -4.314 -17.961 -3.910 1.00 94.88 80 THR A N 1
ATOM 631 C CA . THR A 1 80 ? -3.603 -16.705 -4.155 1.00 94.88 80 THR A CA 1
ATOM 632 C C . THR A 1 80 ? -3.339 -15.994 -2.841 1.00 94.88 80 THR A C 1
ATOM 634 O O . THR A 1 80 ? -4.258 -15.757 -2.053 1.00 94.88 80 THR A O 1
ATOM 637 N N . ILE A 1 81 ? -2.091 -15.591 -2.620 1.00 95.69 81 ILE A N 1
ATOM 638 C CA . ILE A 1 81 ? -1.725 -14.747 -1.480 1.00 95.69 81 ILE A CA 1
ATOM 639 C C . ILE A 1 81 ? -1.568 -13.321 -1.977 1.00 95.69 81 ILE A C 1
ATOM 641 O O . ILE A 1 81 ? -0.801 -13.049 -2.899 1.00 95.69 81 ILE A O 1
ATOM 645 N N . VAL A 1 82 ? -2.297 -12.406 -1.356 1.00 96.44 82 VAL A N 1
ATOM 646 C CA . VAL A 1 82 ? -2.355 -11.004 -1.747 1.00 96.44 82 VAL A CA 1
ATOM 647 C C . VAL A 1 82 ? -1.712 -10.145 -0.666 1.00 96.44 82 VAL A C 1
ATOM 649 O O . VAL A 1 82 ? -2.029 -10.258 0.516 1.00 96.44 82 VAL A O 1
ATOM 652 N N . PHE A 1 83 ? -0.830 -9.247 -1.085 1.00 97.44 83 PHE A N 1
ATOM 653 C CA . PHE A 1 83 ? -0.134 -8.280 -0.253 1.00 97.44 83 PHE A CA 1
ATOM 654 C C . PHE A 1 83 ? -0.530 -6.869 -0.670 1.00 97.44 83 PHE A C 1
ATOM 656 O O . PHE A 1 83 ? -0.416 -6.492 -1.835 1.00 97.44 83 PHE A O 1
ATOM 663 N N . TYR A 1 84 ? -0.933 -6.057 0.299 1.00 97.75 84 TYR A N 1
ATOM 664 C CA . TYR A 1 84 ? -1.107 -4.622 0.116 1.00 97.75 84 TYR A CA 1
ATOM 665 C C . TYR A 1 84 ? 0.154 -3.938 0.615 1.00 97.75 84 TYR A C 1
ATOM 667 O O . TYR A 1 84 ? 0.403 -3.884 1.821 1.00 97.75 84 TYR A O 1
ATOM 675 N N . VAL A 1 85 ? 0.965 -3.445 -0.312 1.00 98.31 85 VAL A N 1
ATOM 676 C CA . VAL A 1 85 ? 2.288 -2.894 -0.023 1.00 98.31 85 VAL A CA 1
ATOM 677 C C . VAL A 1 85 ? 2.283 -1.394 -0.238 1.00 98.31 85 VAL A C 1
ATOM 679 O O . VAL A 1 85 ? 1.889 -0.903 -1.294 1.00 98.31 85 VAL A O 1
ATOM 682 N N . ARG A 1 86 ? 2.764 -0.664 0.765 1.00 98.25 86 ARG A N 1
ATOM 683 C CA . ARG A 1 86 ? 2.932 0.785 0.731 1.00 98.25 86 ARG A CA 1
ATOM 684 C C . ARG A 1 86 ? 4.383 1.145 0.458 1.00 98.25 86 ARG A C 1
ATOM 686 O O . ARG A 1 86 ? 5.234 1.027 1.339 1.00 98.25 86 ARG A O 1
ATOM 693 N N . GLY A 1 87 ? 4.653 1.636 -0.745 1.00 97.56 87 GLY A N 1
ATOM 694 C CA . GLY A 1 87 ? 5.941 2.199 -1.143 1.00 97.56 87 GLY A CA 1
ATOM 695 C C . GLY A 1 87 ? 5.939 3.726 -1.098 1.00 97.56 87 GLY A C 1
ATOM 696 O O . GLY A 1 87 ? 4.909 4.374 -1.275 1.00 97.56 87 GLY A O 1
ATOM 697 N N . SER A 1 88 ? 7.109 4.330 -0.891 1.00 96.62 88 SER A N 1
ATOM 698 C CA . SER A 1 88 ? 7.275 5.786 -0.968 1.00 96.62 88 SER A CA 1
ATOM 699 C C . SER A 1 88 ? 8.473 6.177 -1.823 1.00 96.62 88 SER A C 1
ATOM 701 O O . SER A 1 88 ? 9.582 5.701 -1.579 1.00 96.62 88 SER A O 1
ATOM 703 N N . VAL A 1 89 ? 8.265 7.100 -2.762 1.00 96.75 89 VAL A N 1
ATOM 704 C CA . VAL A 1 89 ? 9.317 7.715 -3.582 1.00 96.75 89 VAL A CA 1
ATOM 705 C C . VAL A 1 89 ? 9.275 9.224 -3.355 1.00 96.75 89 VAL A C 1
ATOM 707 O O . VAL A 1 89 ? 8.372 9.926 -3.814 1.00 96.75 89 VAL A O 1
ATOM 710 N N . GLY A 1 90 ? 10.246 9.734 -2.596 1.00 93.19 90 GLY A N 1
ATOM 711 C CA . GLY A 1 90 ? 10.253 11.131 -2.163 1.00 93.19 90 GLY A CA 1
ATOM 712 C C . GLY A 1 90 ? 9.030 11.457 -1.300 1.00 93.19 90 GLY A C 1
ATOM 713 O O . GLY A 1 90 ? 8.820 10.850 -0.253 1.00 93.19 90 GLY A O 1
ATOM 714 N N . GLN A 1 91 ? 8.220 12.422 -1.739 1.00 93.00 91 GLN A N 1
ATOM 715 C CA . GLN A 1 91 ? 6.987 12.837 -1.051 1.00 93.00 91 GLN A CA 1
ATOM 716 C C . GLN A 1 91 ? 5.736 12.121 -1.564 1.00 93.00 91 GLN A C 1
ATOM 718 O O . GLN A 1 91 ? 4.640 12.378 -1.072 1.00 93.00 91 GLN A O 1
ATOM 723 N N . ARG A 1 92 ? 5.873 11.248 -2.561 1.00 95.94 92 ARG A N 1
ATOM 724 C CA . ARG A 1 92 ? 4.754 10.527 -3.162 1.00 95.94 92 ARG A CA 1
ATOM 725 C C . ARG A 1 92 ? 4.693 9.123 -2.575 1.00 95.94 92 ARG A C 1
ATOM 727 O O . ARG A 1 92 ? 5.718 8.458 -2.420 1.00 95.94 92 ARG A O 1
ATOM 734 N N . VAL A 1 93 ? 3.492 8.695 -2.221 1.00 96.69 93 VAL A N 1
ATOM 735 C CA . VAL A 1 93 ? 3.201 7.371 -1.674 1.00 96.69 93 VAL A CA 1
ATOM 736 C C . VAL A 1 93 ? 2.356 6.611 -2.683 1.00 96.69 93 VAL A C 1
ATOM 738 O O . VAL A 1 93 ? 1.478 7.192 -3.325 1.00 96.69 93 VAL A O 1
ATOM 741 N N . LEU A 1 94 ? 2.663 5.328 -2.822 1.00 97.75 94 LEU A N 1
ATOM 742 C CA . LEU A 1 94 ? 2.000 4.388 -3.706 1.00 97.75 94 LEU A CA 1
ATOM 743 C C . LEU A 1 94 ? 1.601 3.156 -2.885 1.00 97.75 94 LEU A C 1
ATOM 745 O O . LEU A 1 94 ? 2.473 2.458 -2.367 1.00 97.75 94 LEU A O 1
ATOM 749 N N . ASP A 1 95 ? 0.302 2.885 -2.799 1.00 98.00 95 ASP A N 1
ATOM 750 C CA . ASP A 1 95 ? -0.225 1.643 -2.229 1.00 98.00 95 ASP A CA 1
ATOM 751 C C . ASP A 1 95 ? -0.569 0.690 -3.391 1.00 98.00 95 ASP A C 1
ATOM 753 O O . ASP A 1 95 ? -1.393 1.024 -4.246 1.00 98.00 95 ASP A O 1
ATOM 757 N N . VAL A 1 96 ? 0.064 -0.486 -3.441 1.00 98.12 96 VAL A N 1
ATOM 758 C CA . VAL A 1 96 ? -0.072 -1.484 -4.520 1.00 98.12 96 VAL A CA 1
ATOM 759 C C . VAL A 1 96 ? -0.606 -2.800 -3.966 1.00 98.12 96 VAL A C 1
ATOM 761 O O . VAL A 1 96 ? -0.179 -3.242 -2.900 1.00 98.12 96 VAL A O 1
ATOM 764 N N . ARG A 1 97 ? -1.511 -3.442 -4.708 1.00 98.00 97 ARG A N 1
ATOM 765 C CA . ARG A 1 97 ? -1.977 -4.810 -4.462 1.00 98.00 97 ARG A CA 1
ATOM 766 C C . ARG A 1 97 ? -1.143 -5.776 -5.306 1.00 98.00 97 ARG A C 1
ATOM 768 O O . ARG A 1 97 ? -1.225 -5.753 -6.534 1.00 98.00 97 ARG A O 1
ATOM 775 N N . LEU A 1 98 ? -0.332 -6.595 -4.645 1.00 98.31 98 LEU A N 1
ATOM 776 C CA . LEU A 1 98 ? 0.506 -7.628 -5.253 1.00 98.31 98 LEU A CA 1
ATOM 777 C C . LEU A 1 98 ? -0.084 -9.001 -4.950 1.00 98.31 98 LEU A C 1
ATOM 779 O O . LEU A 1 98 ? -0.388 -9.288 -3.798 1.00 98.31 98 LEU A O 1
ATOM 783 N N . ALA A 1 99 ? -0.214 -9.854 -5.954 1.00 97.94 99 ALA A N 1
ATOM 784 C CA . ALA A 1 99 ? -0.698 -11.217 -5.812 1.00 97.94 99 ALA A CA 1
ATOM 785 C C . ALA A 1 99 ? 0.404 -12.212 -6.177 1.00 97.94 99 ALA A C 1
ATOM 787 O O . ALA A 1 99 ? 1.095 -12.043 -7.182 1.00 97.94 99 ALA A O 1
ATOM 788 N N . TRP A 1 100 ? 0.548 -13.254 -5.367 1.00 97.75 100 TRP A N 1
ATOM 789 C CA . TRP A 1 100 ? 1.353 -14.427 -5.669 1.00 97.75 100 TRP A CA 1
ATOM 790 C C . TRP A 1 100 ? 0.422 -15.589 -5.998 1.00 97.75 100 TRP A C 1
ATOM 792 O O . TRP A 1 100 ? -0.336 -16.036 -5.135 1.00 97.75 100 TRP A O 1
ATOM 802 N N . HIS A 1 101 ? 0.472 -16.056 -7.244 1.00 96.94 101 HIS A N 1
ATOM 803 C CA . HIS A 1 101 ? -0.332 -17.173 -7.736 1.00 96.94 101 HIS A CA 1
ATOM 804 C C . HIS A 1 101 ? 0.445 -17.940 -8.807 1.00 96.94 101 HIS A C 1
ATOM 806 O O . HIS A 1 101 ? 1.104 -17.334 -9.649 1.00 96.94 101 HIS A O 1
ATOM 812 N N . GLY A 1 102 ? 0.384 -19.275 -8.787 1.00 94.19 102 GLY A N 1
ATOM 813 C CA . GLY A 1 102 ? 0.992 -20.098 -9.839 1.00 94.19 102 GLY A CA 1
ATOM 814 C C . GLY A 1 102 ? 2.497 -19.866 -10.030 1.00 94.19 102 GLY A C 1
ATOM 815 O O . GLY A 1 102 ? 2.982 -19.896 -11.157 1.00 94.19 102 GLY A O 1
ATOM 816 N N . LEU A 1 103 ? 3.230 -19.609 -8.939 1.00 95.62 103 LEU A N 1
ATOM 817 C CA . LEU A 1 103 ? 4.665 -19.286 -8.939 1.00 95.62 103 LEU A CA 1
ATOM 818 C C . LEU A 1 103 ? 5.044 -17.973 -9.650 1.00 95.62 103 LEU A C 1
ATOM 820 O O . LEU A 1 103 ? 6.208 -17.778 -10.012 1.00 95.62 103 LEU A O 1
ATOM 824 N N . GLN A 1 104 ? 4.088 -17.068 -9.851 1.00 97.81 104 GLN A N 1
ATOM 825 C CA . GLN A 1 104 ? 4.326 -15.771 -10.470 1.00 97.81 104 GLN A CA 1
ATOM 826 C C . GLN A 1 104 ? 3.769 -14.634 -9.615 1.00 97.81 104 GLN A C 1
ATOM 828 O O . GLN A 1 104 ? 2.737 -14.752 -8.948 1.00 97.81 104 GLN A O 1
ATOM 833 N N . TRP A 1 105 ? 4.503 -13.522 -9.627 1.00 98.12 105 TRP A N 1
ATOM 834 C CA . TRP A 1 105 ? 4.074 -12.273 -9.017 1.00 98.12 105 TRP A CA 1
ATOM 835 C C . TRP A 1 105 ? 3.290 -11.454 -10.025 1.00 98.12 105 TRP A C 1
ATOM 837 O O . TRP A 1 105 ? 3.774 -11.229 -11.135 1.00 98.12 105 TRP A O 1
ATOM 847 N N . HIS A 1 106 ? 2.147 -10.941 -9.579 1.00 98.19 106 HIS A N 1
ATOM 848 C CA . HIS A 1 106 ? 1.309 -10.045 -10.355 1.00 98.19 106 HIS A CA 1
ATOM 849 C C . HIS A 1 106 ? 0.984 -8.761 -9.591 1.00 98.19 106 HIS A C 1
ATOM 851 O O . HIS A 1 106 ? 0.627 -8.783 -8.413 1.00 98.19 106 HIS A O 1
ATOM 857 N N . VAL A 1 107 ? 1.049 -7.629 -10.279 1.00 98.19 107 VAL A N 1
ATOM 858 C CA . VAL A 1 107 ? 0.516 -6.338 -9.856 1.00 98.19 107 VAL A CA 1
ATOM 859 C C . VAL A 1 107 ? -0.959 -6.304 -10.235 1.00 98.19 107 VAL A C 1
ATOM 861 O O . VAL A 1 107 ? -1.335 -5.987 -11.363 1.00 98.19 107 VAL A O 1
ATOM 864 N N . THR A 1 108 ? -1.820 -6.647 -9.282 1.00 97.50 108 THR A N 1
ATOM 865 C CA . THR A 1 108 ? -3.262 -6.745 -9.535 1.00 97.50 108 THR A CA 1
ATOM 866 C C . THR A 1 108 ? -3.909 -5.376 -9.669 1.00 97.50 108 THR A C 1
ATOM 868 O O . THR A 1 108 ? -4.812 -5.205 -10.480 1.00 97.50 108 THR A O 1
ATOM 871 N N . SER A 1 109 ? -3.485 -4.406 -8.856 1.00 96.94 109 SER A N 1
ATOM 872 C CA . SER A 1 109 ? -3.989 -3.036 -8.932 1.00 96.94 109 SER A CA 1
ATOM 873 C C . SER A 1 109 ? -3.105 -2.045 -8.181 1.00 96.94 109 SER A C 1
ATOM 875 O O . SER A 1 109 ? -2.427 -2.383 -7.207 1.00 96.94 109 SER A O 1
ATOM 877 N N . VAL A 1 110 ? -3.165 -0.780 -8.602 1.00 97.56 110 VAL A N 1
ATOM 878 C CA . VAL A 1 110 ? -2.742 0.347 -7.767 1.00 97.56 110 VAL A CA 1
ATOM 879 C C . VAL A 1 110 ? -3.936 0.812 -6.951 1.00 97.56 110 VAL A C 1
ATOM 881 O O . VAL A 1 110 ? -4.934 1.275 -7.497 1.00 97.56 110 VAL A O 1
ATOM 884 N N . VAL A 1 111 ? -3.824 0.682 -5.635 1.00 96.38 111 VAL A N 1
ATOM 885 C CA . VAL A 1 111 ? -4.892 1.008 -4.691 1.00 96.38 111 VAL A CA 1
ATOM 886 C C . VAL A 1 111 ? -4.988 2.516 -4.527 1.00 96.38 111 VAL A C 1
ATOM 888 O O . VAL A 1 111 ? -6.069 3.083 -4.633 1.00 96.38 111 VAL A O 1
ATOM 891 N N . SER A 1 112 ? -3.866 3.195 -4.286 1.00 95.75 112 SER A N 1
ATOM 892 C CA . SER A 1 112 ? -3.870 4.653 -4.184 1.00 95.75 112 SER A CA 1
ATOM 893 C C . SER A 1 112 ? -2.521 5.277 -4.507 1.00 95.75 112 SER A C 1
ATOM 895 O O . SER A 1 112 ? -1.467 4.670 -4.315 1.00 95.75 112 SER A O 1
ATOM 897 N N . MET A 1 113 ? -2.578 6.527 -4.968 1.00 96.88 113 MET A N 1
ATOM 898 C CA . MET A 1 113 ? -1.432 7.411 -5.136 1.00 96.88 113 MET A CA 1
ATOM 899 C C . MET A 1 113 ? -1.735 8.722 -4.421 1.00 96.88 113 MET A C 1
ATOM 901 O O . MET A 1 113 ? -2.769 9.339 -4.675 1.00 96.88 113 MET A O 1
ATOM 905 N N . TYR A 1 114 ? -0.856 9.167 -3.527 1.00 94.81 114 TYR A N 1
ATOM 906 C CA . TYR A 1 114 ? -1.055 10.437 -2.830 1.00 94.81 114 TYR A CA 1
ATOM 907 C C . TYR A 1 114 ? 0.260 11.103 -2.430 1.00 94.81 114 TYR A C 1
ATOM 909 O O . TYR A 1 114 ? 1.302 10.463 -2.287 1.00 94.81 114 TYR A O 1
ATOM 917 N N . HIS A 1 115 ? 0.213 12.419 -2.224 1.00 93.56 115 HIS A N 1
ATOM 918 C CA . HIS A 1 115 ? 1.322 13.162 -1.637 1.00 93.56 115 HIS A CA 1
ATOM 919 C C . HIS A 1 115 ? 1.260 13.052 -0.114 1.00 93.56 115 HIS A C 1
ATOM 921 O O . HIS A 1 115 ? 0.229 13.323 0.503 1.00 93.56 115 HIS A O 1
ATOM 927 N N . ARG A 1 116 ? 2.371 12.681 0.517 1.00 85.62 116 ARG A N 1
ATOM 928 C CA . ARG A 1 116 ? 2.510 12.722 1.970 1.00 85.62 116 ARG A CA 1
ATOM 929 C C . ARG A 1 116 ? 2.858 14.157 2.372 1.00 85.62 116 ARG A C 1
ATOM 931 O O . ARG A 1 116 ? 3.936 14.626 2.006 1.00 85.62 116 ARG A O 1
ATOM 938 N N . PRO A 1 117 ? 1.999 14.863 3.127 1.00 76.00 117 PRO A N 1
ATOM 939 C CA . PRO A 1 117 ? 2.310 16.221 3.546 1.00 76.00 117 PRO A CA 1
ATOM 940 C C . PRO A 1 117 ? 3.577 16.218 4.411 1.00 76.00 117 PRO A C 1
ATOM 942 O O . PRO A 1 117 ? 3.656 15.519 5.425 1.00 76.00 117 PRO A O 1
ATOM 945 N N . LEU A 1 118 ? 4.563 17.021 4.002 1.00 67.31 118 LEU A N 1
ATOM 946 C CA . LEU A 1 118 ? 5.871 17.193 4.656 1.00 67.31 118 LEU A CA 1
ATOM 947 C C . LEU A 1 118 ? 5.781 17.606 6.132 1.00 67.31 118 LEU A C 1
ATOM 949 O O . LEU A 1 118 ? 6.724 17.402 6.894 1.00 67.31 118 LEU A O 1
ATOM 953 N N . LEU A 1 119 ? 4.643 18.168 6.545 1.00 58.38 119 LEU A N 1
ATOM 954 C CA . LEU A 1 119 ? 4.453 18.829 7.838 1.00 58.38 119 LEU A CA 1
ATOM 955 C C . LEU A 1 119 ? 4.566 17.918 9.073 1.00 58.38 119 LEU A C 1
ATOM 957 O O . LEU A 1 119 ? 4.498 18.407 10.195 1.00 58.38 119 LEU A O 1
ATOM 961 N N . ARG A 1 120 ? 4.717 16.601 8.907 1.00 57.28 120 ARG A N 1
ATOM 962 C CA . ARG A 1 120 ? 4.782 15.637 10.021 1.00 57.28 120 ARG A CA 1
ATOM 963 C C . ARG A 1 120 ? 6.086 14.862 10.104 1.00 57.28 120 ARG A C 1
ATOM 965 O O . ARG A 1 120 ? 6.131 13.780 10.689 1.00 57.28 120 ARG A O 1
ATOM 972 N N . TRP A 1 121 ? 7.156 15.379 9.517 1.00 63.59 121 TRP A N 1
ATOM 973 C CA . TRP A 1 121 ? 8.441 14.717 9.647 1.00 63.59 121 TRP A CA 1
ATOM 974 C C . TRP A 1 121 ? 9.082 15.085 10.991 1.00 63.59 121 TRP A C 1
ATOM 976 O O . TRP A 1 121 ? 9.472 16.226 11.219 1.00 63.59 121 TRP A O 1
ATOM 986 N N . ASN A 1 122 ? 9.193 14.111 11.900 1.00 66.25 122 ASN A N 1
ATOM 987 C CA . ASN A 1 122 ? 9.769 14.313 13.237 1.00 66.25 122 ASN A CA 1
ATOM 988 C C . ASN A 1 122 ? 11.190 14.909 13.203 1.00 66.25 122 ASN A C 1
ATOM 990 O O . ASN A 1 122 ? 11.583 15.577 14.156 1.00 66.25 122 ASN A O 1
ATOM 994 N N . TRP A 1 123 ? 11.963 14.716 12.124 1.00 73.19 123 TRP A N 1
ATOM 995 C CA . TRP A 1 123 ? 13.264 15.383 11.985 1.00 73.19 123 TRP A CA 1
ATOM 996 C C . TRP A 1 123 ? 13.128 16.882 11.724 1.00 73.19 123 TRP A C 1
ATOM 998 O O . TRP A 1 123 ? 13.955 17.635 12.216 1.00 73.19 123 TRP A O 1
ATOM 1008 N N . PHE A 1 124 ? 12.082 17.330 11.023 1.00 73.56 124 PHE A N 1
ATOM 1009 C CA . PHE A 1 124 ? 11.850 18.752 10.789 1.00 73.56 124 PHE A CA 1
ATOM 1010 C C . PHE A 1 124 ? 11.548 19.461 12.110 1.00 73.56 124 PHE A C 1
ATOM 1012 O O . PHE A 1 124 ? 12.128 20.502 12.387 1.00 73.56 124 PHE A O 1
ATOM 1019 N N . TYR A 1 125 ? 10.745 18.842 12.984 1.00 78.88 125 TYR A N 1
ATOM 1020 C CA . TYR A 1 125 ? 10.553 19.328 14.354 1.00 78.88 125 TYR A CA 1
ATOM 1021 C C . TYR A 1 125 ? 11.851 19.316 15.166 1.00 78.88 125 TYR A C 1
ATOM 1023 O O . TYR A 1 125 ? 12.112 20.268 15.892 1.00 78.88 125 TYR A O 1
ATOM 1031 N N . ARG A 1 126 ? 12.694 18.284 15.027 1.00 82.88 126 ARG A N 1
ATOM 1032 C CA . ARG A 1 126 ? 13.998 18.230 15.712 1.00 82.88 126 ARG A CA 1
ATOM 1033 C C . ARG A 1 126 ? 14.961 19.314 15.225 1.00 82.88 126 ARG A C 1
ATOM 1035 O O . ARG A 1 126 ? 15.620 19.930 16.054 1.00 82.88 126 ARG A O 1
ATOM 1042 N N . ILE A 1 127 ? 15.021 19.581 13.919 1.00 85.06 127 ILE A N 1
ATOM 1043 C CA . ILE A 1 127 ? 15.854 20.654 13.362 1.00 85.06 127 ILE A CA 1
ATOM 1044 C C . ILE A 1 127 ? 15.287 22.018 13.731 1.00 85.06 127 ILE A C 1
ATOM 1046 O O . ILE A 1 127 ? 16.039 22.864 14.193 1.00 85.06 127 ILE A O 1
ATOM 1050 N N . ALA A 1 128 ? 13.978 22.231 13.597 1.00 83.69 128 ALA A N 1
ATOM 1051 C CA . ALA A 1 128 ? 13.341 23.478 14.006 1.00 83.69 128 ALA A CA 1
ATOM 1052 C C . ALA A 1 128 ? 13.573 23.757 15.498 1.00 83.69 128 ALA A C 1
ATOM 1054 O O . ALA A 1 128 ? 13.895 24.883 15.864 1.00 83.69 128 ALA A O 1
ATOM 1055 N N . PHE A 1 129 ? 13.499 22.726 16.346 1.00 86.69 129 PHE A N 1
ATOM 1056 C CA . PHE A 1 129 ? 13.836 22.839 17.761 1.00 86.69 129 PHE A CA 1
ATOM 1057 C C . PHE A 1 129 ? 15.313 23.202 17.958 1.00 86.69 129 PHE A C 1
ATOM 1059 O O . PHE A 1 129 ? 15.608 24.171 18.653 1.00 86.69 129 PHE A O 1
ATOM 1066 N N . ALA A 1 130 ? 16.242 22.508 17.295 1.00 89.00 130 ALA A N 1
ATOM 1067 C CA . ALA A 1 130 ? 17.669 22.824 17.375 1.00 89.00 130 ALA A CA 1
ATOM 1068 C C . ALA A 1 130 ? 17.976 24.267 16.930 1.00 89.00 130 ALA A C 1
ATOM 1070 O O . ALA A 1 130 ? 18.672 24.994 17.633 1.00 89.00 130 ALA A O 1
ATOM 1071 N N . VAL A 1 131 ? 17.393 24.716 15.815 1.00 90.62 131 VAL A N 1
ATOM 1072 C CA . VAL A 1 131 ? 17.512 26.098 15.325 1.00 90.62 131 VAL A CA 1
ATOM 1073 C C . VAL A 1 131 ? 16.916 27.083 16.332 1.00 90.62 131 VAL A C 1
ATOM 1075 O O . VAL A 1 131 ? 17.539 28.101 16.624 1.00 90.62 131 VAL A O 1
ATOM 1078 N N . SER A 1 132 ? 15.758 26.773 16.923 1.00 88.38 132 SER A N 1
ATOM 1079 C CA . SER A 1 132 ? 15.126 27.639 17.925 1.00 88.38 132 SER A CA 1
ATOM 1080 C C . SER A 1 132 ? 15.982 27.812 19.184 1.00 88.38 132 SER A C 1
ATOM 1082 O O . SER A 1 132 ? 16.075 28.923 19.699 1.00 88.38 132 SER A O 1
ATOM 1084 N N . VAL A 1 133 ? 16.674 26.758 19.631 1.00 92.56 133 VAL A N 1
ATOM 1085 C CA . VAL A 1 133 ? 17.589 26.815 20.783 1.00 92.56 133 VAL A CA 1
ATOM 1086 C C . VAL A 1 133 ? 18.800 27.697 20.475 1.00 92.56 133 VAL A C 1
ATOM 1088 O O . VAL A 1 133 ? 19.191 28.505 21.314 1.00 92.56 133 VAL A O 1
ATOM 1091 N N . VAL A 1 134 ? 19.361 27.607 19.265 1.00 91.50 134 VAL A N 1
ATOM 1092 C CA . VAL A 1 134 ? 20.481 28.466 18.843 1.00 91.50 134 VAL A CA 1
ATOM 1093 C C . VAL A 1 134 ? 20.056 29.934 18.786 1.00 91.50 134 VAL A C 1
ATOM 1095 O O . VAL A 1 134 ? 20.748 30.790 19.332 1.00 91.50 134 VAL A O 1
ATOM 1098 N N . VAL A 1 135 ? 18.900 30.238 18.188 1.00 91.75 135 VAL A N 1
ATOM 1099 C CA . VAL A 1 135 ? 18.375 31.613 18.118 1.00 91.75 135 VAL A CA 1
ATOM 1100 C C . VAL A 1 135 ? 18.095 32.168 19.516 1.00 91.75 135 VAL A C 1
ATOM 1102 O O . VAL A 1 135 ? 18.491 33.293 19.812 1.00 91.75 135 VAL A O 1
ATOM 1105 N N . ALA A 1 136 ? 17.479 31.378 20.400 1.00 89.75 136 ALA A N 1
ATOM 1106 C CA . ALA A 1 136 ? 17.247 31.774 21.787 1.00 89.75 136 ALA A CA 1
ATOM 1107 C C . ALA A 1 136 ? 18.564 32.036 22.538 1.00 89.75 136 ALA A C 1
ATOM 1109 O O . ALA A 1 136 ? 18.657 33.011 23.279 1.00 89.75 136 ALA A O 1
ATOM 1110 N N . GLY A 1 137 ? 19.596 31.221 22.299 1.00 89.75 137 GLY A N 1
ATOM 1111 C CA . GLY A 1 137 ? 20.937 31.431 22.846 1.00 89.75 137 GLY A CA 1
ATOM 1112 C C . GLY A 1 137 ? 21.585 32.730 22.361 1.00 89.75 137 GLY A C 1
ATOM 1113 O O . GLY A 1 137 ? 22.143 33.464 23.170 1.00 89.75 137 GLY A O 1
ATOM 1114 N N . ILE A 1 138 ? 21.462 33.060 21.070 1.00 89.19 138 ILE A N 1
ATOM 1115 C CA . ILE A 1 138 ? 21.991 34.313 20.500 1.00 89.19 138 ILE A CA 1
ATOM 1116 C C . ILE A 1 138 ? 21.258 35.530 21.075 1.00 89.19 138 ILE A C 1
ATOM 1118 O O . ILE A 1 138 ? 21.905 36.500 21.461 1.00 89.19 138 ILE A O 1
ATOM 1122 N N . ILE A 1 139 ? 19.925 35.483 21.171 1.00 87.50 139 ILE A N 1
ATOM 1123 C CA . ILE A 1 139 ? 19.133 36.576 21.757 1.00 87.50 139 ILE A CA 1
ATOM 1124 C C . ILE A 1 139 ? 19.463 36.730 23.246 1.00 87.50 139 ILE A C 1
ATOM 1126 O O . ILE A 1 139 ? 19.706 37.843 23.703 1.00 87.50 139 ILE A O 1
ATOM 1130 N N . GLY A 1 140 ? 19.537 35.625 23.992 1.00 85.19 140 GLY A N 1
ATOM 1131 C CA . GLY A 1 140 ? 19.934 35.638 25.400 1.00 85.19 140 GLY A CA 1
ATOM 1132 C C . GLY A 1 140 ? 21.332 36.221 25.597 1.00 85.19 140 GLY A C 1
ATOM 1133 O O . GLY A 1 140 ? 21.522 37.083 26.452 1.00 85.19 140 GLY A O 1
ATOM 1134 N N . TYR A 1 141 ? 22.292 35.833 24.753 1.00 86.19 141 TYR A N 1
ATOM 1135 C CA . TYR A 1 141 ? 23.637 36.402 24.765 1.00 86.19 141 TYR A CA 1
ATOM 1136 C C . TYR A 1 141 ? 23.638 37.893 24.415 1.00 8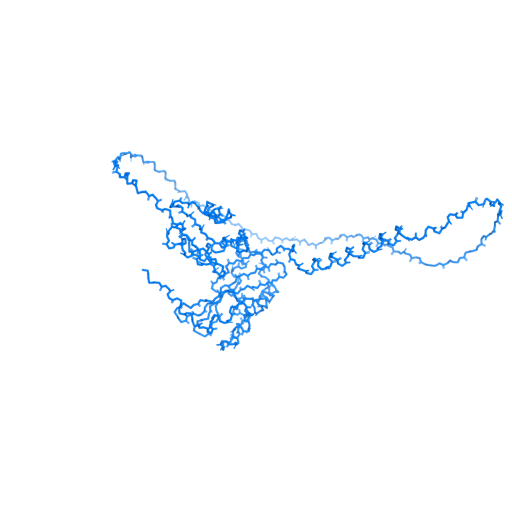6.19 141 TYR A C 1
ATOM 1138 O O . TYR A 1 141 ? 24.326 38.650 25.078 1.00 86.19 141 TYR A O 1
ATOM 1146 N N . ALA A 1 142 ? 22.858 38.353 23.435 1.00 81.94 142 ALA A N 1
ATOM 1147 C CA . ALA A 1 142 ? 22.800 39.772 23.073 1.00 81.94 142 ALA A CA 1
ATOM 1148 C C . ALA A 1 142 ? 22.155 40.645 24.166 1.00 81.94 142 ALA A C 1
ATOM 1150 O O . ALA A 1 142 ? 22.588 41.773 24.387 1.00 81.94 142 ALA A O 1
ATOM 1151 N N . VAL A 1 143 ? 21.143 40.128 24.868 1.00 82.50 143 VAL A N 1
ATOM 1152 C CA . VAL A 1 143 ? 20.458 40.842 25.961 1.00 82.50 143 VAL A CA 1
ATOM 1153 C C . VAL A 1 143 ? 21.281 40.831 27.253 1.00 82.50 143 VAL A C 1
ATOM 1155 O O . VAL A 1 143 ? 21.150 41.741 28.066 1.00 82.50 143 VAL A O 1
ATOM 1158 N N . HIS A 1 144 ? 22.111 39.809 27.477 1.00 74.75 144 HIS A N 1
ATOM 1159 C CA . HIS A 1 144 ? 22.960 39.688 28.673 1.00 74.75 144 HIS A CA 1
ATOM 1160 C C . HIS A 1 144 ? 24.443 39.928 28.396 1.00 74.75 144 HIS A C 1
ATOM 1162 O O . HIS A 1 144 ? 25.264 39.784 29.304 1.00 74.75 144 HIS A O 1
ATOM 1168 N N . ALA A 1 145 ? 24.798 40.319 27.172 1.00 67.25 145 ALA A N 1
ATOM 1169 C CA . ALA A 1 145 ? 26.127 40.806 26.873 1.00 67.25 145 ALA A CA 1
ATOM 1170 C C . ALA A 1 145 ? 26.368 41.980 27.825 1.00 67.25 145 ALA A C 1
ATOM 1172 O O . ALA A 1 145 ? 25.563 42.919 27.829 1.00 67.25 145 ALA A O 1
ATOM 1173 N N . PRO A 1 146 ? 27.413 41.924 28.670 1.00 60.44 146 PRO A N 1
ATOM 1174 C CA . PRO A 1 146 ? 27.722 43.027 29.555 1.00 60.44 146 PRO A CA 1
ATOM 1175 C C . PRO A 1 146 ? 27.840 44.253 28.663 1.00 60.44 146 PRO A C 1
ATOM 1177 O O . PRO A 1 146 ? 28.655 44.256 27.736 1.00 60.44 146 PRO A O 1
ATOM 1180 N N . GLN A 1 147 ? 26.975 45.245 28.900 1.00 61.34 147 GLN A N 1
ATOM 1181 C CA . GLN A 1 147 ? 27.091 46.561 28.295 1.00 61.34 147 GLN A CA 1
ATOM 1182 C C . GLN A 1 147 ? 28.456 47.080 28.723 1.00 61.34 147 GLN A C 1
ATOM 1184 O O . GLN A 1 147 ? 28.619 47.671 29.788 1.00 61.34 147 GLN A O 1
ATOM 1189 N N . SER A 1 148 ? 29.468 46.749 27.924 1.00 54.59 148 SER A N 1
ATOM 1190 C CA . SER A 1 148 ? 30.797 47.294 28.062 1.00 54.59 148 SER A CA 1
ATOM 1191 C C . SER A 1 148 ? 30.579 48.774 27.894 1.00 54.59 148 SER A C 1
ATOM 1193 O O . SER A 1 148 ? 30.131 49.224 26.838 1.00 54.59 148 SER A O 1
ATOM 1195 N N . ALA A 1 149 ? 30.748 49.459 29.021 1.00 56.00 149 ALA A N 1
ATOM 1196 C CA . ALA A 1 149 ? 30.452 50.851 29.223 1.00 56.00 149 ALA A CA 1
ATOM 1197 C C . ALA A 1 149 ? 30.766 51.644 27.957 1.00 56.00 149 ALA A C 1
ATOM 1199 O O . ALA A 1 149 ? 31.884 51.595 27.438 1.00 56.00 149 ALA A O 1
ATOM 1200 N N . SER A 1 150 ? 29.759 52.368 27.476 1.00 50.62 150 SER A N 1
ATOM 1201 C CA . SER A 1 150 ? 29.937 53.501 26.586 1.00 50.62 150 SER A CA 1
ATOM 1202 C C . SER A 1 150 ? 31.107 54.335 27.105 1.00 50.62 150 SER A C 1
ATOM 1204 O O . SER A 1 150 ? 30.972 55.068 28.087 1.00 50.62 150 SER A O 1
ATOM 1206 N N . LYS A 1 151 ? 32.274 54.199 26.469 1.00 50.09 151 LYS A N 1
ATOM 1207 C CA . LYS A 1 151 ? 33.332 55.193 26.602 1.00 50.09 151 LYS A CA 1
ATOM 1208 C C . LYS A 1 151 ? 32.742 56.502 26.069 1.00 50.09 151 LYS A C 1
ATOM 1210 O O . LYS A 1 151 ? 32.228 56.496 24.948 1.00 50.09 151 LYS A O 1
ATOM 1215 N N . PRO A 1 152 ? 32.766 57.597 26.844 1.00 49.75 152 PRO A N 1
ATOM 1216 C CA . PRO A 1 152 ? 32.323 58.883 26.340 1.00 49.75 152 PRO A CA 1
ATOM 1217 C C . PRO A 1 152 ? 33.197 59.282 25.150 1.00 49.75 152 PRO A C 1
ATOM 1219 O O . PRO A 1 152 ? 34.412 59.075 25.151 1.00 49.75 152 PRO A O 1
ATOM 1222 N N . ALA A 1 153 ? 32.548 59.828 24.126 1.00 52.22 153 ALA A N 1
ATOM 1223 C CA . ALA A 1 153 ? 33.203 60.449 22.992 1.00 52.22 153 ALA A CA 1
ATOM 1224 C C . ALA A 1 153 ? 34.028 61.646 23.485 1.00 52.22 153 ALA A C 1
ATOM 1226 O O . ALA A 1 153 ? 33.484 62.709 23.778 1.00 52.22 153 ALA A O 1
ATOM 1227 N N . THR A 1 154 ? 35.344 61.468 23.582 1.00 45.84 154 THR A N 1
ATOM 1228 C CA . THR A 1 154 ? 36.284 62.580 23.703 1.00 45.84 154 THR A CA 1
ATOM 1229 C C . THR A 1 154 ? 36.652 63.025 22.298 1.00 45.84 154 THR A C 1
ATOM 1231 O O . THR A 1 154 ? 37.236 62.266 21.525 1.00 45.84 154 THR A O 1
ATOM 1234 N N . ALA A 1 155 ? 36.274 64.256 21.969 1.00 51.19 155 ALA A N 1
ATOM 1235 C CA . ALA A 1 155 ? 36.711 64.948 20.774 1.00 51.19 155 ALA A CA 1
ATOM 1236 C C . ALA A 1 155 ? 38.246 65.046 20.740 1.00 51.19 155 ALA A C 1
ATOM 1238 O O . ALA A 1 155 ? 38.859 65.553 21.679 1.00 51.19 155 ALA A O 1
ATOM 1239 N N . SER A 1 156 ? 38.852 64.617 19.635 1.00 47.66 156 SER A N 1
ATOM 1240 C CA . SER A 1 156 ? 40.189 65.049 19.236 1.00 47.66 156 SER A CA 1
ATOM 1241 C C . SER A 1 156 ? 40.138 65.510 17.785 1.00 47.66 156 SER A C 1
ATOM 1243 O O . SER A 1 156 ? 40.022 64.721 16.849 1.00 47.66 156 SER A O 1
ATOM 1245 N N . THR A 1 157 ? 40.167 66.826 17.651 1.00 48.28 157 THR A N 1
ATOM 1246 C CA . THR A 1 157 ? 40.371 67.591 16.428 1.00 48.28 157 THR A CA 1
ATOM 1247 C C . THR A 1 157 ? 41.817 67.438 15.944 1.00 48.28 157 THR A C 1
ATOM 1249 O O . THR A 1 157 ? 42.740 67.529 16.750 1.00 48.28 157 THR A O 1
ATOM 1252 N N . GLY A 1 158 ? 41.990 67.298 14.624 1.00 43.84 158 GLY A N 1
ATOM 1253 C CA . GLY A 1 158 ? 43.256 67.425 13.884 1.00 43.84 158 GLY A CA 1
ATOM 1254 C C . GLY A 1 158 ? 43.878 66.082 13.476 1.00 43.84 158 GLY A C 1
ATOM 1255 O O . GLY A 1 158 ? 43.815 65.125 14.231 1.00 43.84 158 GLY A O 1
ATOM 1256 N N . GLN A 1 159 ? 44.526 65.898 12.326 1.00 35.84 159 GLN A N 1
ATOM 1257 C CA . GLN A 1 159 ? 44.950 66.781 11.233 1.00 35.84 159 GLN A CA 1
ATOM 1258 C C . GLN A 1 159 ? 45.777 65.862 10.294 1.00 35.84 159 GLN A C 1
ATOM 1260 O O . GLN A 1 159 ? 46.742 65.279 10.764 1.00 35.84 159 GLN A O 1
ATOM 1265 N N . TRP A 1 160 ? 45.368 65.756 9.022 1.00 43.03 160 TRP A N 1
ATOM 1266 C CA . TRP A 1 160 ? 46.133 65.525 7.771 1.00 43.03 160 TRP A CA 1
ATOM 1267 C C . TRP A 1 160 ? 47.114 64.338 7.555 1.00 43.03 160 TRP A C 1
ATOM 1269 O O . TRP A 1 160 ? 48.015 64.093 8.345 1.00 43.03 160 TRP A O 1
ATOM 1279 N N . ASP A 1 161 ? 46.978 63.764 6.342 1.00 39.59 161 ASP A N 1
ATOM 1280 C CA . ASP A 1 161 ? 47.973 63.076 5.485 1.00 39.59 161 ASP A CA 1
ATOM 1281 C C . ASP A 1 161 ? 48.540 61.710 5.944 1.00 39.59 161 ASP A C 1
ATOM 1283 O O . ASP A 1 161 ? 48.826 61.486 7.107 1.00 39.59 161 ASP A O 1
ATOM 1287 N N . SER A 1 162 ? 48.775 60.695 5.103 1.00 41.59 162 SER A N 1
ATOM 1288 C CA . SER A 1 162 ? 48.922 60.605 3.644 1.00 41.59 162 SER A CA 1
ATOM 1289 C C . SER A 1 162 ? 48.748 59.147 3.160 1.00 41.59 162 SER A C 1
ATOM 1291 O O . SER A 1 162 ? 48.996 58.191 3.889 1.00 41.59 162 SER A O 1
ATOM 1293 N N . VAL A 1 163 ? 48.294 59.021 1.908 1.00 47.41 163 VAL A N 1
ATOM 1294 C CA . VAL A 1 163 ? 48.636 58.028 0.863 1.00 47.41 163 VAL A CA 1
ATOM 1295 C C . VAL A 1 163 ? 49.568 56.871 1.277 1.00 47.41 163 VAL A C 1
ATOM 1297 O O . VAL A 1 163 ? 50.687 57.126 1.699 1.00 47.41 163 VAL A O 1
ATOM 1300 N N . THR A 1 164 ? 49.189 55.610 1.004 1.00 42.09 164 THR A N 1
ATOM 1301 C CA . THR A 1 164 ? 49.901 54.718 0.052 1.00 42.09 164 THR A CA 1
ATOM 1302 C C . THR A 1 164 ? 49.117 53.425 -0.224 1.00 42.09 164 THR A C 1
ATOM 1304 O O . THR A 1 164 ? 48.621 52.728 0.653 1.00 42.09 164 THR A O 1
ATOM 1307 N N . THR A 1 165 ? 49.025 53.179 -1.521 1.00 47.78 165 THR A N 1
ATOM 1308 C CA . THR A 1 165 ? 48.467 52.111 -2.348 1.00 47.78 165 THR A CA 1
ATOM 1309 C C . THR A 1 165 ? 48.978 50.695 -2.026 1.00 47.78 165 THR A C 1
ATOM 1311 O O . THR A 1 165 ? 50.153 50.509 -1.730 1.00 47.78 165 THR A O 1
ATOM 1314 N N . GLY A 1 166 ? 48.125 49.678 -2.209 1.00 39.34 166 GLY A N 1
ATOM 1315 C CA . GLY A 1 166 ? 48.489 48.250 -2.154 1.00 39.34 166 GLY A CA 1
ATOM 1316 C C . GLY A 1 166 ? 47.259 47.345 -2.329 1.00 39.34 166 GLY A C 1
ATOM 1317 O O . GLY A 1 166 ? 46.675 46.920 -1.346 1.00 39.34 166 GLY A O 1
ATOM 1318 N N . VAL A 1 167 ? 46.632 47.318 -3.510 1.00 40.47 167 VAL A N 1
ATOM 1319 C CA . VAL A 1 167 ? 46.803 46.300 -4.575 1.00 40.47 167 VAL A CA 1
ATOM 1320 C C . VAL A 1 167 ? 46.130 44.947 -4.275 1.00 40.47 167 VAL A C 1
ATOM 1322 O O . VAL A 1 167 ? 46.629 44.151 -3.492 1.00 40.47 167 VAL A O 1
ATOM 1325 N N . GLY A 1 168 ? 45.074 44.674 -5.058 1.00 38.81 168 GLY A N 1
ATOM 1326 C CA . GLY A 1 168 ? 44.684 43.343 -5.551 1.00 38.81 168 GLY A CA 1
ATOM 1327 C C . GLY A 1 168 ? 43.635 42.587 -4.725 1.00 38.81 168 GLY A C 1
ATOM 1328 O O . GLY A 1 168 ? 43.711 42.558 -3.510 1.00 38.81 168 GLY A O 1
ATOM 1329 N N . GLN A 1 169 ? 42.617 41.917 -5.269 1.00 45.19 169 GLN A N 1
ATOM 1330 C CA . GLN A 1 169 ? 42.141 41.650 -6.633 1.00 45.19 169 GLN A CA 1
ATOM 1331 C C . GLN A 1 169 ? 40.639 41.305 -6.492 1.00 45.19 169 GLN A C 1
ATOM 1333 O O . GLN A 1 169 ? 40.246 40.537 -5.621 1.00 45.19 169 GLN A O 1
ATOM 1338 N N . ALA A 1 170 ? 39.758 42.059 -7.148 1.00 39.41 170 ALA A N 1
ATOM 1339 C CA . ALA A 1 170 ? 39.062 41.684 -8.385 1.00 39.41 170 ALA A CA 1
ATOM 1340 C C . ALA A 1 170 ? 38.045 40.529 -8.253 1.00 39.41 170 ALA A C 1
ATOM 1342 O O . ALA A 1 170 ? 38.313 39.360 -8.513 1.00 39.41 170 ALA A O 1
ATOM 1343 N N . LYS A 1 171 ? 36.823 40.945 -7.916 1.00 42.50 171 LYS A N 1
ATOM 1344 C CA . LYS A 1 171 ? 35.545 40.303 -8.222 1.00 42.50 171 LYS A CA 1
ATOM 1345 C C . LYS A 1 171 ? 35.224 40.573 -9.696 1.00 42.50 171 LYS A C 1
ATOM 1347 O O . LYS A 1 171 ? 35.133 41.740 -10.066 1.00 42.50 171 LYS A O 1
ATOM 1352 N N . THR A 1 172 ? 34.979 39.535 -10.495 1.00 38.94 172 THR A N 1
ATOM 1353 C CA . THR A 1 172 ? 34.389 39.701 -11.832 1.00 38.94 172 THR A CA 1
ATOM 1354 C C . THR A 1 172 ? 33.174 38.799 -11.985 1.00 38.94 172 THR A C 1
ATOM 1356 O O . THR A 1 172 ? 33.268 37.583 -12.113 1.00 38.94 172 THR A O 1
ATOM 1359 N N . THR A 1 173 ? 32.021 39.456 -11.951 1.00 43.59 173 THR A N 1
ATOM 1360 C CA . THR A 1 173 ? 30.727 39.003 -12.449 1.00 43.59 173 THR A CA 1
ATOM 1361 C C . THR A 1 173 ? 30.624 39.451 -13.904 1.00 43.59 173 THR A C 1
ATOM 1363 O O . THR A 1 173 ? 30.780 40.642 -14.156 1.00 43.59 173 THR A O 1
ATOM 1366 N N . VAL A 1 174 ? 30.314 38.551 -14.841 1.00 43.78 174 VAL A N 1
ATOM 1367 C CA . VAL A 1 174 ? 29.794 38.920 -16.169 1.00 43.78 174 VAL A CA 1
ATOM 1368 C C . VAL A 1 174 ? 28.702 37.926 -16.570 1.00 43.78 174 VAL A C 1
ATOM 1370 O O . VAL A 1 174 ? 28.962 36.748 -16.791 1.00 43.78 174 VAL A O 1
ATOM 1373 N N . ASN A 1 175 ? 27.473 38.440 -16.658 1.00 48.03 175 ASN A N 1
ATOM 1374 C CA . ASN A 1 175 ? 26.392 37.901 -17.483 1.00 48.03 175 ASN A CA 1
ATOM 1375 C C . ASN A 1 175 ? 26.721 38.182 -18.954 1.00 48.03 175 ASN A C 1
ATOM 1377 O O . ASN A 1 175 ? 27.152 39.299 -19.221 1.00 48.03 175 ASN A O 1
ATOM 1381 N N . THR A 1 176 ? 26.408 37.293 -19.903 1.00 35.44 176 THR A N 1
ATOM 1382 C CA . THR A 1 176 ? 25.934 37.690 -21.251 1.00 35.44 176 THR A CA 1
ATOM 1383 C C . THR A 1 176 ? 25.201 36.536 -21.949 1.00 35.44 176 THR A C 1
ATOM 1385 O O . THR A 1 176 ? 25.714 35.434 -22.105 1.00 35.44 176 THR A O 1
ATOM 1388 N N . THR A 1 177 ? 23.979 36.863 -22.357 1.00 43.09 177 THR A N 1
ATOM 1389 C CA . THR A 1 177 ? 22.991 36.173 -23.195 1.00 43.09 177 THR A CA 1
ATOM 1390 C C . THR A 1 177 ? 23.416 36.088 -24.665 1.00 43.09 177 THR A C 1
ATOM 1392 O O . THR A 1 177 ? 23.906 37.089 -25.180 1.00 43.09 177 THR A O 1
ATOM 1395 N N . THR A 1 178 ? 23.095 35.009 -25.397 1.00 36.84 178 THR A N 1
ATOM 1396 C CA . THR A 1 178 ? 22.562 35.111 -26.782 1.00 36.84 178 THR A CA 1
ATOM 1397 C C . THR A 1 178 ? 21.977 33.792 -27.304 1.00 36.84 178 THR A C 1
ATOM 1399 O O . THR A 1 178 ? 22.625 32.752 -27.303 1.00 36.84 178 THR A O 1
ATOM 1402 N N . ASN A 1 179 ? 20.730 33.874 -27.775 1.00 43.47 179 ASN A N 1
ATOM 1403 C CA . ASN A 1 179 ? 20.042 32.890 -28.614 1.00 43.47 179 ASN A CA 1
ATOM 1404 C C . ASN A 1 179 ? 20.692 32.824 -30.003 1.00 43.47 179 ASN A C 1
ATOM 1406 O O . ASN A 1 179 ? 21.026 33.883 -30.530 1.00 43.47 179 ASN A O 1
ATOM 1410 N N . THR A 1 180 ? 20.697 31.668 -30.680 1.00 35.34 180 THR A N 1
ATOM 1411 C CA . THR A 1 180 ? 20.453 31.637 -32.138 1.00 35.34 180 THR A CA 1
ATOM 1412 C C . THR A 1 180 ? 19.864 30.300 -32.600 1.00 35.34 180 THR A C 1
ATOM 1414 O O . THR A 1 180 ? 20.409 29.224 -32.382 1.00 35.34 180 THR A O 1
ATOM 1417 N N . THR A 1 181 ? 18.718 30.441 -33.251 1.00 36.47 181 THR A N 1
ATOM 1418 C CA . THR A 1 181 ? 17.877 29.491 -33.976 1.00 36.47 181 THR A CA 1
ATOM 1419 C C . THR A 1 181 ? 18.517 29.040 -35.291 1.00 36.47 181 THR A C 1
ATOM 1421 O O . THR A 1 181 ? 18.981 29.893 -36.043 1.00 36.47 181 THR A O 1
ATOM 1424 N N . THR A 1 182 ? 18.422 27.758 -35.663 1.00 33.28 182 THR A N 1
ATOM 1425 C CA . THR A 1 182 ? 18.193 27.365 -37.072 1.00 33.28 182 THR A CA 1
ATOM 1426 C C . THR A 1 182 ? 17.725 25.911 -37.177 1.00 33.28 182 THR A C 1
ATOM 1428 O O . THR A 1 182 ? 18.481 24.970 -36.964 1.00 33.28 182 THR A O 1
ATOM 1431 N N . SER A 1 183 ? 16.460 25.706 -37.532 1.00 40.78 183 SER A N 1
ATOM 1432 C CA . SER A 1 183 ? 15.997 24.484 -38.194 1.00 40.78 183 SER A CA 1
ATOM 1433 C C . SER A 1 183 ? 14.856 24.880 -39.115 1.00 40.78 183 SER A C 1
ATOM 1435 O O . SER A 1 183 ? 13.769 25.238 -38.667 1.00 40.78 183 SER A O 1
ATOM 1437 N N . ALA A 1 184 ? 15.168 24.902 -40.408 1.00 36.44 184 ALA A N 1
ATOM 1438 C CA . ALA A 1 184 ? 14.210 25.062 -41.482 1.00 36.44 184 ALA A CA 1
ATOM 1439 C C . ALA A 1 184 ? 13.690 23.676 -41.891 1.00 36.44 184 ALA A C 1
ATOM 1441 O O . ALA A 1 184 ? 14.466 22.757 -42.142 1.00 36.44 184 ALA A O 1
ATOM 1442 N N . VAL A 1 185 ? 12.365 23.570 -41.941 1.00 49.06 185 VAL A N 1
ATOM 1443 C CA . VAL A 1 185 ? 11.568 22.556 -42.653 1.00 49.06 185 VAL A CA 1
ATOM 1444 C C . VAL A 1 185 ? 11.597 22.931 -44.153 1.00 49.06 185 VAL A C 1
ATOM 1446 O O . VAL A 1 185 ? 11.810 24.112 -44.448 1.00 49.06 185 VAL A O 1
ATOM 1449 N N . PRO A 1 186 ? 11.392 22.006 -45.116 1.00 47.47 186 PRO A N 1
ATOM 1450 C CA . PRO A 1 186 ? 10.033 21.905 -45.671 1.00 47.47 186 PRO A CA 1
ATOM 1451 C C . PRO A 1 186 ? 9.576 20.517 -46.184 1.00 47.47 186 PRO A C 1
ATOM 1453 O O . PRO A 1 186 ? 10.335 19.811 -46.836 1.00 47.47 186 PRO A O 1
ATOM 1456 N N . GLN A 1 187 ? 8.267 20.273 -45.968 1.00 37.84 187 GLN A N 1
ATOM 1457 C CA . GLN A 1 187 ? 7.250 19.709 -46.893 1.00 37.84 187 GLN A CA 1
ATOM 1458 C C . GLN A 1 187 ? 7.429 18.247 -47.374 1.00 37.84 187 GLN A C 1
ATOM 1460 O O . GLN A 1 187 ? 8.525 17.721 -47.419 1.00 37.84 187 GLN A O 1
ATOM 1465 N N . THR A 1 188 ? 6.425 17.451 -47.752 1.00 31.23 188 THR A N 1
ATOM 1466 C CA . THR A 1 188 ? 5.055 17.610 -48.302 1.00 31.23 188 THR A CA 1
ATOM 1467 C C . THR A 1 188 ? 4.445 16.189 -48.191 1.00 31.23 188 THR A C 1
ATOM 1469 O O . THR A 1 188 ? 5.204 15.232 -48.292 1.00 31.23 188 THR A O 1
ATOM 1472 N N . GLY A 1 189 ? 3.168 15.872 -48.001 1.00 36.69 189 GLY A N 1
ATOM 1473 C CA . GLY A 1 189 ? 1.895 16.562 -48.149 1.00 36.69 189 GLY A CA 1
ATOM 1474 C C . GLY A 1 189 ? 0.830 15.534 -48.587 1.00 36.69 189 GLY A C 1
ATOM 1475 O O . GLY A 1 189 ? 1.172 14.445 -49.049 1.00 36.69 189 GLY A O 1
ATOM 1476 N N . ASN A 1 190 ? -0.429 15.959 -48.465 1.00 38.66 190 ASN A N 1
ATOM 1477 C CA . ASN A 1 190 ? -1.665 15.444 -49.074 1.00 38.66 190 ASN A CA 1
ATOM 1478 C C . ASN A 1 190 ? -2.515 14.439 -48.280 1.00 38.66 190 ASN A C 1
ATOM 1480 O O . ASN A 1 190 ? -2.415 13.224 -48.427 1.00 38.66 190 ASN A O 1
ATOM 1484 N N . ASP A 1 191 ? -3.412 15.004 -47.463 1.00 36.09 191 ASP A N 1
ATOM 1485 C CA . ASP A 1 191 ? -4.845 15.176 -47.767 1.00 36.09 191 ASP A CA 1
ATOM 1486 C C . ASP A 1 191 ? -5.490 14.178 -48.739 1.00 36.09 191 ASP A C 1
ATOM 1488 O O . ASP A 1 191 ? -5.068 14.050 -49.889 1.00 36.09 191 ASP A O 1
ATOM 1492 N N . THR A 1 192 ? -6.646 13.623 -48.356 1.00 41.34 192 THR A N 1
ATOM 1493 C CA . THR A 1 192 ? -7.970 14.146 -48.771 1.00 41.34 192 THR A CA 1
ATOM 1494 C C . THR A 1 192 ? -9.097 13.305 -48.139 1.00 41.34 192 THR A C 1
ATOM 1496 O O . THR A 1 192 ? -9.103 12.086 -48.267 1.00 41.34 192 THR A O 1
ATOM 1499 N N . SER A 1 193 ? -9.993 13.998 -47.416 1.00 42.38 193 SER A N 1
ATOM 1500 C CA . SER A 1 193 ? -11.480 13.981 -47.414 1.00 42.38 193 SER A CA 1
ATOM 1501 C C . SER A 1 193 ? -12.235 12.745 -47.955 1.00 42.38 193 SER A C 1
ATOM 1503 O O . SER A 1 193 ? -11.802 12.114 -48.901 1.00 42.38 193 SER A O 1
ATOM 1505 N N . ALA A 1 194 ? -13.462 12.390 -47.565 1.00 38.44 194 ALA A N 1
ATOM 1506 C CA . ALA A 1 194 ? -14.500 12.934 -46.690 1.00 38.44 194 ALA A CA 1
ATOM 1507 C C . ALA A 1 194 ? -15.671 11.917 -46.649 1.00 38.44 194 ALA A C 1
ATOM 1509 O O . ALA A 1 194 ? -15.747 11.033 -47.500 1.00 38.44 194 ALA A O 1
ATOM 1510 N N . ALA A 1 195 ? -16.620 12.182 -45.740 1.00 37.94 195 ALA A N 1
ATOM 1511 C CA . ALA A 1 195 ? -18.081 12.147 -45.942 1.00 37.94 195 ALA A CA 1
ATOM 1512 C C . ALA A 1 195 ? -18.931 11.097 -45.188 1.00 37.94 195 ALA A C 1
ATOM 1514 O O . ALA A 1 195 ? -18.766 9.895 -45.364 1.00 37.94 195 ALA A O 1
ATOM 1515 N N . SER A 1 196 ? -19.928 11.675 -44.489 1.00 38.41 196 SER A N 1
ATOM 1516 C CA . SER A 1 196 ? -21.328 11.240 -44.291 1.00 38.41 196 SER A CA 1
ATOM 1517 C C . SER A 1 196 ? -21.620 10.021 -43.407 1.00 38.41 196 SER A C 1
ATOM 1519 O O . SER A 1 196 ? -20.883 9.050 -43.403 1.00 38.41 196 SER A O 1
ATOM 1521 N N . ASP A 1 197 ? -22.708 9.941 -42.635 1.00 31.23 197 ASP A N 1
ATOM 1522 C CA . ASP A 1 197 ? -23.876 10.802 -42.367 1.00 31.23 197 ASP A CA 1
ATOM 1523 C C . ASP A 1 197 ? -24.502 10.274 -41.050 1.00 31.23 197 ASP A C 1
ATOM 1525 O O . ASP A 1 197 ? -24.465 9.077 -40.776 1.00 31.23 197 ASP A O 1
ATOM 1529 N N . ASN A 1 198 ? -24.865 11.131 -40.094 1.00 39.12 198 ASN A N 1
ATOM 1530 C CA . ASN A 1 198 ? -26.239 11.546 -39.777 1.00 39.12 198 ASN A CA 1
ATOM 1531 C C . ASN A 1 198 ? -27.264 10.408 -39.561 1.00 39.12 198 ASN A C 1
ATOM 1533 O O . ASN A 1 198 ? -27.635 9.735 -40.514 1.00 39.12 198 ASN A O 1
ATOM 1537 N N . THR A 1 199 ? -27.815 10.275 -38.343 1.00 32.88 199 THR A N 1
ATOM 1538 C CA . THR A 1 199 ? -29.252 9.994 -38.109 1.00 32.88 199 THR A CA 1
ATOM 1539 C C . THR A 1 199 ? -29.641 10.316 -36.659 1.00 32.88 199 THR A C 1
ATOM 1541 O O . THR A 1 199 ? -29.183 9.707 -35.695 1.00 32.88 199 THR A O 1
ATOM 1544 N N . THR A 1 200 ? -30.526 11.301 -36.546 1.00 35.88 200 THR A N 1
ATOM 1545 C CA . THR A 1 200 ? -31.325 11.719 -35.388 1.00 35.88 200 THR A CA 1
ATOM 1546 C C . THR A 1 200 ? -32.455 10.723 -35.098 1.00 35.88 200 THR A C 1
ATOM 1548 O O . THR A 1 200 ? -33.052 10.215 -36.042 1.00 35.88 200 THR A O 1
ATOM 1551 N N . SER A 1 201 ? -32.851 10.537 -33.830 1.00 37.00 201 SER A N 1
ATOM 1552 C CA . SER A 1 201 ? -34.265 10.318 -33.458 1.00 37.00 201 SER A CA 1
ATOM 1553 C C . SER A 1 201 ? -34.526 10.559 -31.965 1.00 37.00 201 SER A C 1
ATOM 1555 O O . SER A 1 201 ? -34.052 9.833 -31.097 1.00 37.00 201 SER A O 1
ATOM 1557 N N . ASN A 1 202 ? -35.328 11.595 -31.704 1.00 41.25 202 ASN A N 1
ATOM 1558 C CA . ASN A 1 202 ? -36.123 11.798 -30.493 1.00 41.25 202 ASN A CA 1
ATOM 1559 C C . ASN A 1 202 ? -37.124 10.650 -30.309 1.00 41.25 202 ASN A C 1
ATOM 1561 O O . ASN A 1 202 ? -37.730 10.226 -31.288 1.00 41.25 202 ASN A O 1
ATOM 1565 N N . THR A 1 203 ? -37.457 10.285 -29.067 1.00 31.58 203 THR A N 1
ATOM 1566 C CA . THR A 1 203 ? -38.848 9.939 -28.715 1.00 31.58 203 THR A CA 1
ATOM 1567 C C . THR A 1 203 ? -39.131 10.276 -27.251 1.00 31.58 203 THR A C 1
ATOM 1569 O O . THR A 1 203 ? -38.584 9.686 -26.324 1.00 31.58 203 THR A O 1
ATOM 1572 N N . THR A 1 204 ? -40.013 11.256 -27.077 1.00 37.28 204 THR A N 1
ATOM 1573 C CA . THR A 1 204 ? -40.738 11.608 -25.855 1.00 37.28 204 THR A CA 1
ATOM 1574 C C . THR A 1 204 ? -41.902 10.633 -25.660 1.00 37.28 204 THR A C 1
ATOM 1576 O O . THR A 1 204 ? -42.628 10.360 -26.612 1.00 37.28 204 THR A O 1
ATOM 1579 N N . GLY A 1 205 ? -42.129 10.161 -24.432 1.00 32.16 205 GLY A N 1
ATOM 1580 C CA . GLY A 1 205 ? -43.294 9.347 -24.077 1.00 32.16 205 GLY A CA 1
ATOM 1581 C C . GLY A 1 205 ? -43.593 9.418 -22.581 1.00 32.16 205 GLY A C 1
ATOM 1582 O O . GLY A 1 205 ? -42.899 8.817 -21.771 1.00 32.16 205 GLY A O 1
ATOM 1583 N N . ASN A 1 206 ? -44.619 10.194 -22.240 1.00 38.56 206 ASN A N 1
ATOM 1584 C CA . ASN A 1 206 ? -45.201 10.402 -20.914 1.00 38.56 206 ASN A CA 1
ATOM 1585 C C . ASN A 1 206 ? -46.410 9.463 -20.714 1.00 38.56 206 ASN A C 1
ATOM 1587 O O . ASN A 1 206 ? -47.179 9.313 -21.660 1.00 38.56 206 ASN A O 1
ATOM 1591 N N . SER A 1 207 ? -46.596 8.886 -19.516 1.00 33.88 207 SER A N 1
ATOM 1592 C CA . SER A 1 207 ? -47.842 8.312 -18.923 1.00 33.88 207 SER A CA 1
ATOM 1593 C C . SER A 1 207 ? -47.468 7.733 -17.540 1.00 33.88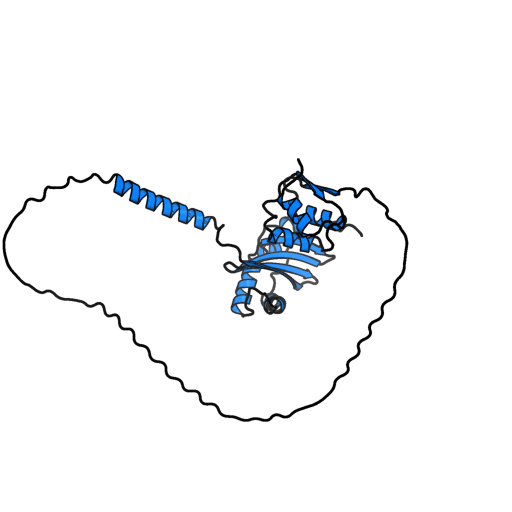 207 SER A C 1
ATOM 1595 O O . SER A 1 207 ? -46.678 6.801 -17.482 1.00 33.88 207 SER A O 1
ATOM 1597 N N . THR A 1 208 ? -47.699 8.379 -16.389 1.00 32.91 208 THR A N 1
ATOM 1598 C CA . THR A 1 208 ? -48.937 8.588 -15.594 1.00 32.91 208 THR A CA 1
ATOM 1599 C C . THR A 1 208 ? -49.574 7.320 -14.998 1.00 32.91 208 THR A C 1
ATOM 1601 O O . THR A 1 208 ? -49.856 6.370 -15.716 1.00 32.91 208 THR A O 1
ATOM 1604 N N . SER A 1 209 ? -49.907 7.418 -13.694 1.00 30.72 209 SER A N 1
ATOM 1605 C CA . SER A 1 209 ? -50.697 6.523 -12.813 1.00 30.72 209 SER A CA 1
ATOM 1606 C C . SER A 1 209 ? -49.999 5.230 -12.364 1.00 30.72 209 SER A C 1
ATOM 1608 O O . SER A 1 209 ? -49.358 4.563 -13.153 1.00 30.72 209 SER A O 1
ATOM 1610 N N . GLY A 1 210 ? -50.019 4.787 -11.109 1.00 32.16 210 GLY A N 1
ATOM 1611 C CA . GLY A 1 210 ? -50.793 5.119 -9.915 1.00 32.16 210 GLY A CA 1
ATOM 1612 C C . GLY A 1 210 ? -50.799 3.830 -9.082 1.00 32.16 210 GLY A C 1
ATOM 1613 O O . GLY A 1 210 ? -51.334 2.827 -9.535 1.00 32.16 210 GLY A O 1
ATOM 1614 N N . GLY A 1 211 ? -50.129 3.813 -7.926 1.00 31.50 211 GLY A N 1
ATOM 1615 C CA . GLY A 1 211 ? -49.860 2.574 -7.183 1.00 31.50 211 GLY A CA 1
ATOM 1616 C C . GLY A 1 211 ? -49.567 2.824 -5.709 1.00 31.50 211 GLY A C 1
ATOM 1617 O O . GLY A 1 211 ? -48.438 2.711 -5.254 1.00 31.50 211 GLY A O 1
ATOM 1618 N N . THR A 1 212 ? -50.610 3.269 -5.017 1.00 28.75 212 THR A N 1
ATOM 1619 C CA . THR A 1 212 ? -51.011 2.942 -3.643 1.00 28.75 212 THR A CA 1
ATOM 1620 C C . THR A 1 212 ? -49.973 2.265 -2.731 1.00 28.75 212 THR A C 1
ATOM 1622 O O . THR A 1 212 ? -49.706 1.075 -2.831 1.00 28.75 212 THR A O 1
ATOM 1625 N N . GLY A 1 213 ? -49.505 3.032 -1.743 1.00 35.34 213 GLY A N 1
ATOM 1626 C CA . GLY A 1 213 ? -49.442 2.616 -0.341 1.00 35.34 213 GLY A CA 1
ATOM 1627 C C . GLY A 1 213 ? -48.781 1.279 0.001 1.00 35.34 213 GLY A C 1
ATOM 1628 O O . GLY A 1 213 ? -49.461 0.279 0.215 1.00 35.34 213 GLY A O 1
ATOM 1629 N N . HIS A 1 214 ? -47.492 1.338 0.324 1.00 35.09 214 HIS A N 1
ATOM 1630 C CA . HIS A 1 214 ? -47.032 0.678 1.543 1.00 35.09 214 HIS A CA 1
ATOM 1631 C C . HIS A 1 214 ? -46.006 1.552 2.261 1.00 35.09 214 HIS A C 1
ATOM 1633 O O . HIS A 1 214 ? -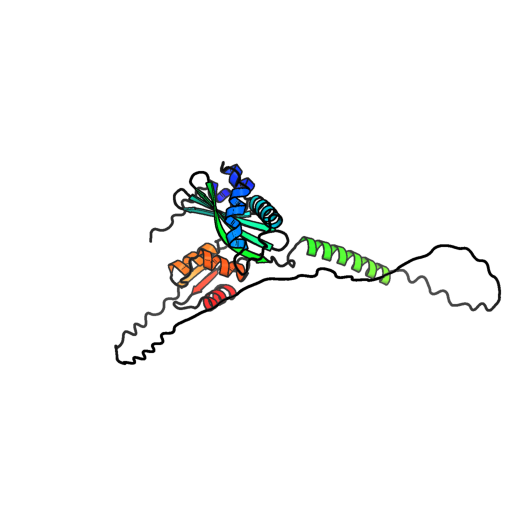44.796 1.346 2.218 1.00 35.09 214 HIS A O 1
ATOM 1639 N N . SER A 1 215 ? -46.537 2.568 2.939 1.00 43.06 215 SER A N 1
ATOM 1640 C CA . SER A 1 215 ? -45.885 3.234 4.058 1.00 43.06 215 SER A CA 1
ATOM 1641 C C . SER A 1 215 ? -45.771 2.238 5.213 1.00 43.06 215 SER A C 1
ATOM 1643 O O . SER A 1 215 ? -46.470 2.351 6.216 1.00 43.06 215 SER A O 1
ATOM 1645 N N . THR A 1 216 ? -44.897 1.242 5.098 1.00 33.44 216 THR A N 1
ATOM 1646 C CA . THR A 1 216 ? -44.358 0.596 6.290 1.00 33.44 216 THR A CA 1
ATOM 1647 C C . THR A 1 216 ? -43.375 1.574 6.894 1.00 33.44 216 THR A C 1
ATOM 1649 O O . THR A 1 216 ? -42.201 1.614 6.531 1.00 33.44 216 THR A O 1
ATOM 1652 N N . SER A 1 217 ? -43.874 2.380 7.830 1.00 41.06 217 SER A N 1
ATOM 1653 C CA . SER A 1 217 ? -43.056 2.958 8.883 1.00 41.06 217 SER A CA 1
ATOM 1654 C C . SER A 1 217 ? -42.455 1.804 9.692 1.00 41.06 217 SER A C 1
ATOM 1656 O O . SER A 1 217 ? -42.905 1.486 10.792 1.00 41.06 217 SER A O 1
ATOM 1658 N N . SER A 1 218 ? -41.448 1.129 9.135 1.00 40.72 218 SER A N 1
ATOM 1659 C CA . SER A 1 218 ? -40.505 0.393 9.956 1.00 40.72 218 SER A CA 1
ATOM 1660 C C . SER A 1 218 ? -39.832 1.462 10.796 1.00 40.72 218 SER A C 1
ATOM 1662 O O . SER A 1 218 ? -39.219 2.378 10.241 1.00 40.72 218 SER A O 1
ATOM 1664 N N . SER A 1 219 ? -39.991 1.403 12.110 1.00 46.72 219 SER A N 1
ATOM 1665 C CA . SER A 1 219 ? -39.141 2.136 13.035 1.00 46.72 219 SER A CA 1
ATOM 1666 C C . SER A 1 219 ? -37.693 1.853 12.635 1.00 46.72 219 SER A C 1
ATOM 1668 O O . SER A 1 219 ? -37.170 0.766 12.874 1.00 46.72 219 SER A O 1
ATOM 1670 N N . ALA A 1 220 ? -37.098 2.800 11.903 1.00 57.91 220 ALA A N 1
ATOM 1671 C CA . ALA A 1 220 ? -35.795 2.675 11.274 1.00 57.91 220 ALA A CA 1
ATOM 1672 C C . ALA A 1 220 ? -34.772 2.426 12.378 1.00 57.91 220 ALA A C 1
ATOM 1674 O O . ALA A 1 220 ? -34.330 3.348 13.065 1.00 57.91 220 ALA A O 1
ATOM 1675 N N . SER A 1 221 ? -34.497 1.148 12.610 1.00 75.44 221 SER A N 1
ATOM 1676 C CA . SER A 1 221 ? -33.735 0.691 13.755 1.00 75.44 221 SER A CA 1
ATOM 1677 C C . SER A 1 221 ? -32.312 1.168 13.539 1.00 75.44 221 SER A C 1
ATOM 1679 O O . SER A 1 221 ? -31.680 0.822 12.544 1.00 75.44 221 SER A O 1
ATOM 1681 N N . ALA A 1 222 ? -31.836 2.047 14.416 1.00 88.06 222 ALA A N 1
ATOM 1682 C CA . ALA A 1 222 ? -30.496 2.581 14.284 1.00 88.06 222 ALA A CA 1
ATOM 1683 C C . ALA A 1 222 ? -29.476 1.451 14.498 1.00 88.06 222 ALA A C 1
ATOM 1685 O O . ALA A 1 222 ? -29.514 0.740 15.504 1.00 88.06 222 ALA A O 1
ATOM 1686 N N . TYR A 1 223 ? -28.557 1.289 13.555 1.00 93.06 223 TYR A N 1
ATOM 1687 C CA . TYR A 1 223 ? -27.487 0.307 13.635 1.00 93.06 223 TYR A CA 1
ATOM 1688 C C . TYR A 1 223 ? -26.407 0.834 14.555 1.00 93.06 223 TYR A C 1
ATOM 1690 O O . TYR A 1 223 ? -25.965 1.973 14.415 1.00 93.06 223 TYR A O 1
ATOM 1698 N N . THR A 1 224 ? -25.979 0.012 15.504 1.00 93.06 224 THR A N 1
ATOM 1699 C CA . THR A 1 224 ? -24.988 0.440 16.482 1.00 93.06 224 THR A CA 1
ATOM 1700 C C . THR A 1 224 ? -23.733 -0.410 16.401 1.00 93.06 224 THR A C 1
ATOM 1702 O O . THR A 1 224 ? -23.813 -1.631 16.486 1.00 93.06 224 THR A O 1
ATOM 1705 N N . PHE A 1 225 ? -22.581 0.244 16.295 1.00 95.06 225 PHE A N 1
ATOM 1706 C CA . PHE A 1 225 ? -21.267 -0.386 16.265 1.00 95.06 225 PHE A CA 1
ATOM 1707 C C . PHE A 1 225 ? -20.424 0.088 17.445 1.00 95.06 225 PHE A C 1
ATOM 1709 O O . PHE A 1 225 ? -20.362 1.284 17.725 1.00 95.06 225 PHE A O 1
ATOM 1716 N N . THR A 1 226 ? -19.745 -0.831 18.126 1.00 95.25 226 THR A N 1
ATOM 1717 C CA . THR A 1 226 ? -18.850 -0.492 19.238 1.00 95.25 226 THR A CA 1
ATOM 1718 C C . THR A 1 226 ? -17.407 -0.717 18.813 1.00 95.25 226 THR A C 1
ATOM 1720 O O . THR A 1 226 ? -16.938 -1.853 18.774 1.00 95.25 226 THR A O 1
ATOM 1723 N N . LEU A 1 227 ? -16.691 0.373 18.540 1.00 93.94 227 LEU A N 1
ATOM 1724 C CA . LEU A 1 227 ? -15.274 0.337 18.199 1.00 93.94 227 LEU A CA 1
ATOM 1725 C C . LEU A 1 227 ? -14.445 0.204 19.481 1.00 93.94 227 LEU A C 1
ATOM 1727 O O . LEU A 1 227 ? -14.384 1.133 20.291 1.00 93.94 227 LEU A O 1
ATOM 1731 N N . LYS A 1 228 ? -13.808 -0.951 19.680 1.00 93.38 228 LYS A N 1
ATOM 1732 C CA . LYS A 1 228 ? -12.911 -1.184 20.822 1.00 93.38 228 LYS A CA 1
ATOM 1733 C C . LYS A 1 228 ? -11.526 -0.567 20.572 1.00 93.38 228 LYS A C 1
ATOM 1735 O O . LYS A 1 228 ? -11.108 -0.474 19.418 1.00 93.38 228 LYS A O 1
ATOM 1740 N N . PRO A 1 229 ? -10.775 -0.184 21.622 1.00 88.44 229 PRO A N 1
ATOM 1741 C CA . PRO A 1 229 ? -9.369 0.183 21.468 1.00 88.44 229 PRO A CA 1
ATOM 1742 C C . PRO A 1 229 ? -8.583 -0.950 20.791 1.00 88.44 229 PRO A C 1
ATOM 1744 O O . PRO A 1 229 ? -8.694 -2.102 21.202 1.00 88.44 229 PRO A O 1
ATOM 1747 N N . GLY A 1 230 ? -7.817 -0.625 19.746 1.00 85.69 230 GLY A N 1
ATOM 1748 C CA . GLY A 1 230 ? -7.029 -1.599 18.977 1.00 85.69 230 GLY A CA 1
ATOM 1749 C C . GLY A 1 230 ? -7.802 -2.385 17.908 1.00 85.69 230 GLY A C 1
ATOM 1750 O O . GLY A 1 230 ? -7.180 -3.140 17.168 1.00 85.69 230 GLY A O 1
ATOM 1751 N N . MET A 1 231 ? -9.123 -2.205 17.791 1.00 89.06 231 MET A N 1
ATOM 1752 C CA . MET A 1 231 ? -9.907 -2.756 16.679 1.00 89.06 231 MET A CA 1
ATOM 1753 C C . MET A 1 231 ? -9.555 -2.032 15.375 1.00 89.06 231 MET A C 1
ATOM 1755 O O . MET A 1 231 ? -9.288 -0.826 15.382 1.00 89.06 231 MET A O 1
ATOM 1759 N N . SER A 1 232 ? -9.536 -2.758 14.257 1.00 90.69 232 SER A N 1
ATOM 1760 C CA . SER A 1 232 ? -9.176 -2.165 12.974 1.00 90.69 232 SER A CA 1
ATOM 1761 C C . SER A 1 232 ? -10.328 -1.314 12.435 1.00 90.69 232 SER A C 1
ATOM 1763 O O . SER A 1 232 ? -11.502 -1.588 12.671 1.00 90.69 232 SER A O 1
ATOM 1765 N N . ILE A 1 233 ? -10.004 -0.275 11.667 1.00 91.62 233 ILE A N 1
ATOM 1766 C CA . ILE A 1 233 ? -11.023 0.500 10.939 1.00 91.62 233 ILE A CA 1
ATOM 1767 C C . ILE A 1 233 ? -11.699 -0.339 9.855 1.00 91.62 233 ILE A C 1
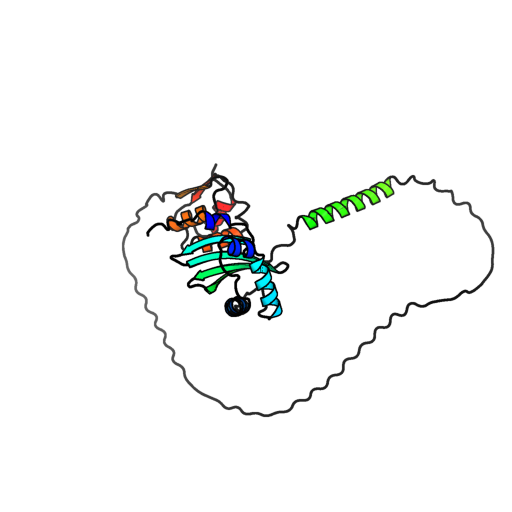ATOM 1769 O O . ILE A 1 233 ? -12.864 -0.105 9.548 1.00 91.62 233 ILE A O 1
ATOM 1773 N N . HIS A 1 234 ? -10.997 -1.354 9.349 1.00 93.31 234 HIS A N 1
ATOM 1774 C CA . HIS A 1 234 ? -11.570 -2.321 8.427 1.00 93.31 234 HIS A CA 1
ATOM 1775 C C . HIS A 1 234 ? -12.803 -3.004 9.031 1.00 93.31 234 HIS A C 1
ATOM 1777 O O . HIS A 1 234 ? -13.817 -3.129 8.354 1.00 93.31 234 HIS A O 1
ATOM 1783 N N . ASP A 1 235 ? -12.781 -3.336 10.328 1.00 93.06 235 ASP A N 1
ATOM 1784 C CA . ASP A 1 235 ? -13.929 -3.944 11.017 1.00 93.06 235 ASP A CA 1
ATOM 1785 C C . ASP A 1 235 ? -15.166 -3.026 11.009 1.00 93.06 235 ASP A C 1
ATOM 1787 O O . ASP A 1 235 ? -16.297 -3.495 10.860 1.00 93.06 235 ASP A O 1
ATOM 1791 N N . LEU A 1 236 ? -14.963 -1.706 11.113 1.00 93.81 236 LEU A N 1
ATOM 1792 C CA . LEU A 1 236 ? -16.036 -0.717 10.972 1.00 93.81 236 LEU A CA 1
ATOM 1793 C C . LEU A 1 236 ? -16.574 -0.692 9.536 1.00 93.81 236 LEU A C 1
ATOM 1795 O O . LEU A 1 236 ? -17.788 -0.695 9.338 1.00 93.81 236 LEU A O 1
ATOM 1799 N N . SER A 1 237 ? -15.699 -0.677 8.533 1.00 95.69 237 SER A N 1
ATOM 1800 C CA . SER A 1 237 ? -16.106 -0.676 7.123 1.00 95.69 237 SER A CA 1
ATOM 1801 C C . SER A 1 237 ? -16.848 -1.956 6.736 1.00 95.69 237 SER A C 1
ATOM 1803 O O . SER A 1 237 ? -17.857 -1.894 6.034 1.00 95.69 237 SER A O 1
ATOM 1805 N N . VAL A 1 238 ? -16.408 -3.108 7.249 1.00 95.62 238 VAL A N 1
ATOM 1806 C CA . VAL A 1 238 ? -17.086 -4.401 7.090 1.00 95.62 238 VAL A CA 1
ATOM 1807 C C . VAL A 1 238 ? -18.476 -4.356 7.714 1.00 95.62 238 VAL A C 1
ATOM 1809 O O . VAL A 1 238 ? -19.439 -4.756 7.063 1.00 95.62 238 VAL A O 1
ATOM 1812 N N . PHE A 1 239 ? -18.613 -3.814 8.928 1.00 95.69 239 PHE A N 1
ATOM 1813 C CA . PHE A 1 239 ? -19.915 -3.635 9.573 1.00 95.69 239 PHE A CA 1
ATOM 1814 C C . PHE A 1 239 ? -20.853 -2.750 8.740 1.00 95.69 239 PHE A C 1
ATOM 1816 O O . PHE A 1 239 ? -22.007 -3.111 8.505 1.00 95.69 239 PHE A O 1
ATOM 1823 N N . LEU A 1 240 ? -20.364 -1.604 8.258 1.00 95.06 240 LEU A N 1
ATOM 1824 C CA . LEU A 1 240 ? -21.161 -0.675 7.454 1.00 95.06 240 LEU A CA 1
ATOM 1825 C C . LEU A 1 240 ? -21.636 -1.318 6.146 1.00 95.06 240 LEU A C 1
ATOM 1827 O O . LEU A 1 240 ? -22.784 -1.123 5.746 1.00 95.06 240 LEU A O 1
ATOM 1831 N N . HIS A 1 241 ? -20.777 -2.105 5.499 1.00 95.06 241 HIS A N 1
ATOM 1832 C CA . HIS A 1 241 ? -21.123 -2.825 4.279 1.00 95.06 241 HIS A CA 1
ATOM 1833 C C . HIS A 1 241 ? -22.119 -3.964 4.549 1.00 95.06 241 HIS A C 1
ATOM 1835 O O . HIS A 1 241 ? -23.118 -4.091 3.844 1.00 95.06 241 HIS A O 1
ATOM 1841 N N . ALA A 1 242 ? -21.906 -4.753 5.608 1.00 93.50 242 ALA A N 1
ATOM 1842 C CA . ALA A 1 242 ? -22.784 -5.864 5.985 1.00 93.50 242 ALA A CA 1
ATOM 1843 C C . ALA A 1 242 ? -24.219 -5.407 6.296 1.00 93.50 242 ALA A C 1
ATOM 1845 O O . ALA A 1 242 ? -25.179 -6.100 5.963 1.00 93.50 242 ALA A O 1
ATOM 1846 N N . HIS A 1 243 ? -24.372 -4.218 6.882 1.00 93.25 243 HIS A N 1
ATOM 1847 C CA . HIS A 1 243 ? -25.673 -3.605 7.159 1.00 93.25 243 HIS A CA 1
ATOM 1848 C C . HIS A 1 243 ? -26.213 -2.731 6.016 1.00 93.25 243 HIS A C 1
ATOM 1850 O O . HIS A 1 243 ? -27.195 -2.021 6.219 1.00 93.25 243 HIS A O 1
ATOM 1856 N N . GLN A 1 244 ? -25.597 -2.778 4.827 1.00 92.75 244 GLN A N 1
ATOM 1857 C CA . GLN A 1 244 ? -26.007 -2.018 3.636 1.00 92.75 244 GLN A CA 1
ATOM 1858 C C . GLN A 1 244 ? -26.078 -0.497 3.867 1.00 92.75 244 GLN A C 1
ATOM 1860 O O . GLN A 1 244 ? -26.822 0.215 3.196 1.00 92.75 244 GLN A O 1
ATOM 1865 N N . LEU A 1 245 ? -25.295 0.019 4.819 1.00 92.50 245 LEU A N 1
ATOM 1866 C CA . LEU A 1 245 ? -25.161 1.459 5.061 1.00 92.50 245 LEU A CA 1
ATOM 1867 C C . LEU A 1 245 ? -24.255 2.113 4.014 1.00 92.50 245 LEU A C 1
ATOM 1869 O O . LEU A 1 245 ? -24.356 3.308 3.755 1.00 92.50 245 LEU A O 1
ATOM 1873 N N . ILE A 1 246 ? -23.380 1.317 3.403 1.00 94.12 246 ILE A N 1
ATOM 1874 C CA . ILE A 1 246 ? -22.579 1.681 2.239 1.00 94.12 246 ILE A CA 1
ATOM 1875 C C . ILE A 1 246 ? -22.791 0.633 1.144 1.00 94.12 246 ILE A C 1
ATOM 1877 O O . ILE A 1 246 ? -22.911 -0.556 1.431 1.00 94.12 246 ILE A O 1
ATOM 1881 N N . HIS A 1 247 ? -22.833 1.081 -0.110 1.00 90.56 247 HIS A N 1
ATOM 1882 C CA . HIS A 1 247 ? -22.928 0.195 -1.279 1.00 90.56 247 HIS A CA 1
ATOM 1883 C C . HIS A 1 247 ? -21.554 -0.225 -1.819 1.00 90.56 247 HIS A C 1
ATOM 1885 O O . HIS A 1 247 ? -21.449 -1.183 -2.577 1.00 90.56 247 HIS A O 1
ATOM 1891 N N . GLU A 1 248 ? -20.506 0.514 -1.457 1.00 91.88 248 GLU A N 1
ATOM 1892 C CA . GLU A 1 248 ? -19.135 0.238 -1.879 1.00 91.88 248 GLU A CA 1
ATOM 1893 C C . GLU A 1 248 ? -18.525 -0.890 -1.026 1.00 91.88 248 GLU A C 1
ATOM 1895 O O . GLU A 1 248 ? -18.813 -0.966 0.173 1.00 91.88 248 GLU A O 1
ATOM 1900 N N . PRO A 1 249 ? -17.631 -1.723 -1.591 1.00 93.06 249 PRO A N 1
ATOM 1901 C CA . PRO A 1 249 ? -16.884 -2.718 -0.828 1.00 93.06 249 PRO A CA 1
ATOM 1902 C C . PRO A 1 249 ? -16.139 -2.103 0.366 1.00 93.06 249 PRO A C 1
ATOM 1904 O O . PRO A 1 249 ? -15.582 -1.006 0.262 1.00 93.06 249 PRO A O 1
ATOM 1907 N N . ALA A 1 250 ? -16.041 -2.845 1.474 1.00 90.69 250 ALA A N 1
ATOM 1908 C CA . ALA A 1 250 ? -15.402 -2.381 2.713 1.00 90.69 250 ALA A CA 1
ATOM 1909 C C . ALA A 1 250 ? -13.984 -1.810 2.496 1.00 90.69 250 ALA A C 1
ATOM 1911 O O . ALA A 1 250 ? -13.640 -0.776 3.062 1.00 90.69 250 ALA A O 1
ATOM 1912 N N . VAL A 1 251 ? -13.191 -2.421 1.608 1.00 91.19 251 VAL A N 1
ATOM 1913 C CA . VAL A 1 251 ? -11.828 -1.970 1.268 1.00 91.19 251 VAL A CA 1
ATOM 1914 C C . VAL A 1 251 ? -11.820 -0.591 0.591 1.00 91.19 251 VAL A C 1
ATOM 1916 O O . VAL A 1 251 ? -10.951 0.236 0.867 1.00 91.19 251 VAL A O 1
ATOM 1919 N N . GLN A 1 252 ? -12.798 -0.300 -0.273 1.00 90.62 252 GLN A N 1
ATOM 1920 C CA . GLN A 1 252 ? -12.906 1.019 -0.907 1.00 90.62 252 GLN A CA 1
ATOM 1921 C C . GLN A 1 252 ? -13.289 2.083 0.122 1.00 90.62 252 GLN A C 1
ATOM 1923 O O . GLN A 1 252 ? -12.730 3.182 0.130 1.00 90.62 252 GLN A O 1
ATOM 1928 N N . PHE A 1 253 ? -14.190 1.745 1.044 1.00 94.12 253 PHE A N 1
ATOM 1929 C CA . PHE A 1 253 ? -14.566 2.654 2.118 1.00 94.12 253 PHE A CA 1
ATOM 1930 C C . PHE A 1 253 ? -13.420 2.889 3.118 1.00 94.12 253 PHE A C 1
ATOM 1932 O O . PHE A 1 253 ? -13.226 4.022 3.562 1.00 94.12 253 PHE A O 1
ATOM 1939 N N . ASP A 1 254 ? -12.574 1.891 3.388 1.00 92.88 254 ASP A N 1
ATOM 1940 C CA . ASP A 1 254 ? -11.346 2.074 4.177 1.00 92.88 254 ASP A CA 1
ATOM 1941 C C . ASP A 1 254 ? -10.420 3.121 3.573 1.00 92.88 254 ASP A C 1
ATOM 1943 O O . ASP A 1 254 ? -9.844 3.944 4.291 1.00 92.88 254 ASP A O 1
ATOM 1947 N N . MET A 1 255 ? -10.262 3.108 2.249 1.00 89.19 255 MET A N 1
ATOM 1948 C CA . MET A 1 255 ? -9.469 4.124 1.567 1.00 89.19 255 MET A CA 1
ATOM 1949 C C . MET A 1 255 ? -10.082 5.509 1.738 1.00 89.19 255 MET A C 1
ATOM 1951 O O . MET A 1 255 ? -9.355 6.470 1.968 1.00 89.19 255 MET A O 1
ATOM 1955 N N . VAL A 1 256 ? -11.410 5.626 1.675 1.00 92.94 256 VAL A N 1
ATOM 1956 C CA . VAL A 1 256 ? -12.112 6.895 1.910 1.00 92.94 256 VAL A CA 1
ATOM 1957 C C . VAL A 1 256 ? -11.837 7.402 3.327 1.00 92.94 256 VAL A C 1
ATOM 1959 O O . VAL A 1 256 ? -11.515 8.578 3.499 1.00 92.94 256 VAL A O 1
ATOM 1962 N N . LEU A 1 257 ? -11.902 6.528 4.336 1.00 92.62 257 LEU A N 1
ATOM 1963 C CA . LEU A 1 257 ? -11.597 6.878 5.726 1.00 92.62 257 LEU A CA 1
ATOM 1964 C C . LEU A 1 257 ? -10.137 7.316 5.904 1.00 92.62 257 LEU A C 1
ATOM 1966 O O . LEU A 1 257 ? -9.871 8.318 6.573 1.00 92.62 257 LEU A O 1
ATOM 1970 N N . LYS A 1 258 ? -9.192 6.615 5.267 1.00 92.12 258 LYS A N 1
ATOM 1971 C CA . LYS A 1 258 ? -7.763 6.974 5.265 1.00 92.12 258 LYS A CA 1
ATOM 1972 C C . LYS A 1 258 ? -7.514 8.315 4.574 1.00 92.12 258 LYS A C 1
ATOM 1974 O O . LYS A 1 258 ? -6.827 9.165 5.135 1.00 92.12 258 LYS A O 1
ATOM 1979 N N . ASN A 1 259 ? -8.126 8.547 3.414 1.00 89.69 259 ASN A N 1
ATOM 1980 C CA . ASN A 1 259 ? -8.015 9.802 2.664 1.00 89.69 259 ASN A CA 1
ATOM 1981 C C . ASN A 1 259 ? -8.610 10.988 3.435 1.00 89.69 259 ASN A C 1
ATOM 1983 O O . ASN A 1 259 ? -8.090 12.098 3.364 1.00 89.69 259 ASN A O 1
ATOM 1987 N N . ALA A 1 260 ? -9.660 10.750 4.224 1.00 87.06 260 ALA A N 1
ATOM 1988 C CA . ALA A 1 260 ? -10.235 11.744 5.127 1.00 87.06 260 ALA A CA 1
ATOM 1989 C C . ALA A 1 260 ? -9.399 11.982 6.405 1.00 87.06 260 ALA A C 1
ATOM 1991 O O . ALA A 1 260 ? -9.755 12.843 7.211 1.00 87.06 260 ALA A O 1
ATOM 1992 N N . GLY A 1 261 ? -8.311 11.230 6.626 1.00 88.38 261 GLY A N 1
ATOM 1993 C CA . GLY A 1 261 ? -7.492 11.296 7.843 1.00 88.38 261 GLY A CA 1
ATOM 1994 C C . GLY A 1 261 ? -8.206 10.780 9.099 1.00 88.38 261 GLY A C 1
ATOM 1995 O O . GLY A 1 261 ? -7.818 11.114 10.225 1.00 88.38 261 GLY A O 1
ATOM 1996 N N . LEU A 1 262 ? -9.273 9.994 8.920 1.00 89.06 262 LEU A N 1
ATOM 1997 C CA . LEU A 1 262 ? -10.044 9.410 10.018 1.00 89.06 262 LEU A CA 1
ATOM 1998 C C . LEU A 1 262 ? -9.358 8.179 10.614 1.00 89.06 262 LEU A C 1
ATOM 2000 O O . LEU A 1 262 ? -9.647 7.811 11.749 1.00 89.06 262 LEU A O 1
ATOM 2004 N N . ASP A 1 263 ? -8.380 7.608 9.908 1.00 84.94 263 ASP A N 1
ATOM 2005 C CA . ASP A 1 263 ? -7.656 6.411 10.331 1.00 84.94 263 ASP A CA 1
ATOM 2006 C C . ASP A 1 263 ? -6.926 6.551 11.679 1.00 84.94 263 ASP A C 1
ATOM 2008 O O . ASP A 1 263 ? -6.750 5.589 12.420 1.00 84.94 263 ASP A O 1
ATOM 2012 N N . ARG A 1 264 ? -6.503 7.770 12.015 1.00 82.88 264 ARG A N 1
ATOM 2013 C CA . ARG A 1 264 ? -5.761 8.077 13.249 1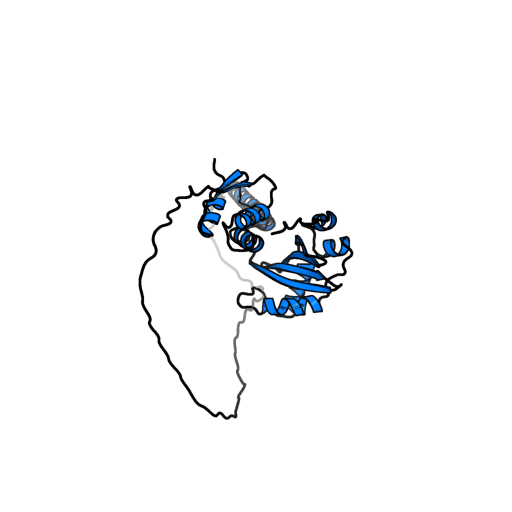.00 82.88 264 ARG A CA 1
ATOM 2014 C C . ARG A 1 264 ? -6.555 8.898 14.252 1.00 82.88 264 ARG A C 1
ATOM 2016 O O . ARG A 1 264 ? -6.072 9.129 15.356 1.00 82.88 264 ARG A O 1
ATOM 2023 N N . THR A 1 265 ? -7.712 9.416 13.850 1.00 86.56 265 THR A N 1
ATOM 2024 C CA . THR A 1 265 ? -8.506 10.356 14.657 1.00 86.56 265 THR A CA 1
ATOM 2025 C C . THR A 1 265 ? -9.801 9.748 15.180 1.00 86.56 265 THR A C 1
ATOM 2027 O O . THR A 1 265 ? -10.405 10.316 16.093 1.00 86.56 265 THR A O 1
ATOM 2030 N N . ILE A 1 266 ? -10.200 8.583 14.660 1.00 90.94 266 ILE A N 1
ATOM 2031 C CA . ILE A 1 266 ? -11.352 7.841 15.160 1.00 90.94 266 ILE A CA 1
ATOM 2032 C C . ILE A 1 266 ? -11.136 7.433 16.624 1.00 90.94 266 ILE A C 1
ATOM 2034 O O . ILE A 1 266 ? -10.079 6.930 17.008 1.00 90.94 266 ILE A O 1
ATOM 2038 N N . ARG A 1 267 ? -12.139 7.686 17.470 1.00 92.19 267 ARG A N 1
ATOM 2039 C CA . ARG A 1 267 ? -12.073 7.382 18.906 1.00 92.19 267 ARG A CA 1
ATOM 2040 C C . ARG A 1 267 ? -12.771 6.053 19.201 1.00 92.19 267 ARG A C 1
ATOM 2042 O O . ARG A 1 267 ? -13.828 5.802 18.623 1.00 92.19 267 ARG A O 1
ATOM 2049 N N . PRO A 1 268 ? -12.255 5.215 20.112 1.00 93.38 268 PRO A N 1
ATOM 2050 C CA . PRO A 1 268 ? -13.005 4.063 20.600 1.00 93.38 268 PRO A CA 1
ATOM 2051 C C . PRO A 1 268 ? -14.335 4.499 21.230 1.00 93.38 268 PRO A C 1
ATOM 2053 O O . PRO A 1 268 ? -14.388 5.525 21.908 1.00 93.38 268 PRO A O 1
ATOM 2056 N N . GLY A 1 269 ? -15.401 3.733 21.013 1.00 94.62 269 GLY A N 1
ATOM 2057 C CA . GLY A 1 269 ? -16.729 4.021 21.554 1.00 94.62 269 GLY A CA 1
ATOM 2058 C C . GLY A 1 269 ? -17.875 3.520 20.678 1.00 94.62 269 GLY A C 1
ATOM 2059 O O . GLY A 1 269 ? -17.673 2.760 19.730 1.00 94.62 269 GLY A O 1
ATOM 2060 N N . ARG A 1 270 ? -19.098 3.927 21.029 1.00 94.94 270 ARG A N 1
ATOM 2061 C CA . ARG A 1 270 ? -20.340 3.476 20.393 1.00 94.94 270 ARG A CA 1
ATOM 2062 C C . ARG A 1 270 ? -20.781 4.460 19.305 1.00 94.94 270 ARG A C 1
ATOM 2064 O O . ARG A 1 270 ? -21.031 5.626 19.589 1.00 94.94 270 ARG A O 1
ATOM 2071 N N . TYR A 1 271 ? -20.888 3.987 18.072 1.00 95.88 271 TYR A N 1
ATOM 2072 C CA . TYR A 1 271 ? -21.322 4.751 16.905 1.00 95.88 271 TYR A CA 1
ATOM 2073 C C . TYR A 1 271 ? -22.697 4.280 16.455 1.00 95.88 271 TYR A C 1
ATOM 2075 O O . TYR A 1 271 ? -22.933 3.078 16.345 1.00 95.88 271 TYR A O 1
ATOM 2083 N N . THR A 1 272 ? -23.586 5.229 16.174 1.00 95.00 272 THR A N 1
ATOM 2084 C CA . THR A 1 272 ? -24.974 4.946 15.807 1.00 95.00 272 THR A CA 1
ATOM 2085 C C . THR A 1 272 ? -25.250 5.477 14.408 1.00 95.00 272 THR A C 1
ATOM 2087 O O . THR A 1 272 ? -25.133 6.676 14.155 1.00 95.00 272 THR A O 1
ATOM 2090 N N . PHE A 1 273 ? -25.646 4.587 13.508 1.00 95.56 273 PHE A N 1
ATOM 2091 C CA . PHE A 1 273 ? -25.930 4.875 12.110 1.00 95.56 273 PHE A CA 1
ATOM 2092 C C . PHE A 1 273 ? -27.415 4.671 11.832 1.00 95.56 273 PHE A C 1
ATOM 2094 O O . PHE A 1 273 ? -28.037 3.740 12.344 1.00 95.56 273 PHE A O 1
ATOM 2101 N N . LYS A 1 274 ? -28.001 5.544 11.018 1.00 94.19 274 LYS A N 1
ATOM 2102 C CA . LYS A 1 274 ? -29.387 5.391 10.565 1.00 94.19 274 LYS A CA 1
ATOM 2103 C C . LYS A 1 274 ? -29.391 4.792 9.156 1.00 94.19 274 LYS A C 1
ATOM 2105 O O . LYS A 1 274 ? -28.502 5.127 8.371 1.00 94.19 274 LYS A O 1
ATOM 2110 N N . PRO A 1 275 ? -30.370 3.937 8.819 1.00 92.88 275 PRO A N 1
ATOM 2111 C CA . PRO A 1 275 ? -30.537 3.479 7.444 1.00 92.88 275 PRO A CA 1
ATOM 2112 C C . PRO A 1 275 ? -30.755 4.669 6.503 1.00 92.88 275 PRO A C 1
ATOM 2114 O O . PRO A 1 275 ? -31.366 5.669 6.885 1.00 92.88 275 PRO A O 1
ATOM 2117 N N . GLY A 1 276 ? -30.235 4.562 5.280 1.00 91.31 276 GLY A N 1
ATOM 2118 C CA . GLY A 1 276 ? -30.333 5.614 4.264 1.00 91.31 276 GLY A CA 1
ATOM 2119 C C . GLY A 1 276 ? -29.406 6.814 4.483 1.00 91.31 276 GLY A C 1
ATOM 2120 O O . GLY A 1 276 ? -29.537 7.811 3.775 1.00 91.31 276 GLY A O 1
ATOM 2121 N N . MET A 1 277 ? -28.474 6.749 5.443 1.00 93.06 277 MET A N 1
ATOM 2122 C CA . MET A 1 277 ? -27.436 7.773 5.564 1.00 93.06 277 MET A CA 1
ATOM 2123 C C . MET A 1 277 ? -26.557 7.806 4.312 1.00 93.06 277 MET A C 1
ATOM 2125 O O . MET A 1 277 ? -26.104 6.774 3.822 1.00 93.06 277 MET A O 1
ATOM 2129 N N . THR A 1 278 ? -26.254 9.006 3.824 1.00 94.56 278 THR A N 1
ATOM 2130 C CA . THR A 1 278 ? -25.287 9.176 2.738 1.00 94.56 278 THR A CA 1
ATOM 2131 C C . THR A 1 278 ? -23.860 8.956 3.241 1.00 94.56 278 THR A C 1
ATOM 2133 O O . THR A 1 278 ? -23.552 9.131 4.423 1.00 94.56 278 THR A O 1
ATOM 2136 N N . LYS A 1 279 ? -22.936 8.657 2.321 1.00 93.25 279 LYS A N 1
ATOM 2137 C CA . LYS A 1 279 ? -21.498 8.517 2.611 1.00 93.25 279 LYS A CA 1
ATOM 2138 C C . LYS A 1 279 ? -20.936 9.696 3.418 1.00 93.25 279 LYS A C 1
ATOM 2140 O O . LYS A 1 279 ? -20.199 9.496 4.378 1.00 93.25 279 LYS A O 1
ATOM 2145 N N . SER A 1 280 ? -21.317 10.927 3.071 1.00 93.31 280 SER A N 1
ATOM 2146 C CA . SER A 1 280 ? -20.884 12.133 3.786 1.00 93.31 280 SER A CA 1
ATOM 2147 C C . SER A 1 280 ? -21.456 12.227 5.204 1.00 93.31 280 SER A C 1
ATOM 2149 O O . SER A 1 280 ? -20.743 12.653 6.112 1.00 93.31 280 SER A O 1
ATOM 2151 N N . GLN A 1 281 ? -22.697 11.785 5.426 1.00 94.94 281 GLN A N 1
ATOM 2152 C CA . GLN A 1 281 ? -23.302 11.721 6.760 1.00 94.94 281 GLN A CA 1
ATOM 2153 C C . GLN A 1 281 ? -22.616 10.672 7.638 1.00 94.94 281 GLN A C 1
ATOM 2155 O O . GLN A 1 281 ? -22.322 10.954 8.798 1.00 94.94 281 GLN A O 1
ATOM 2160 N N . ILE A 1 282 ? -22.287 9.503 7.082 1.00 94.81 282 ILE A N 1
ATOM 2161 C CA . ILE A 1 282 ? -21.539 8.457 7.794 1.00 94.81 282 ILE A CA 1
ATOM 2162 C C . ILE A 1 282 ? -20.161 8.983 8.211 1.00 94.81 282 ILE A C 1
ATOM 2164 O O . ILE A 1 282 ? -19.788 8.879 9.379 1.00 94.81 282 ILE A O 1
ATOM 2168 N N . LEU A 1 283 ? -19.428 9.620 7.290 1.00 94.62 283 LEU A N 1
ATOM 2169 C CA . LEU A 1 283 ? -18.139 10.247 7.601 1.00 94.62 283 LEU A CA 1
ATOM 2170 C C . LEU A 1 283 ? -18.269 11.330 8.677 1.00 94.62 283 LEU A C 1
ATOM 2172 O O . LEU A 1 283 ? -17.392 11.455 9.530 1.00 94.62 283 LEU A O 1
ATOM 2176 N N . HIS A 1 284 ? -19.362 12.095 8.664 1.00 94.31 284 HIS A N 1
ATOM 2177 C CA . HIS A 1 284 ? -19.625 13.105 9.682 1.00 94.31 284 HIS A CA 1
ATOM 2178 C C . HIS A 1 284 ? -19.847 12.485 11.066 1.00 94.31 284 HIS A C 1
ATOM 2180 O O . HIS A 1 284 ? -19.225 12.943 12.019 1.00 94.31 284 HIS A O 1
ATOM 2186 N N . VAL A 1 285 ? -20.648 11.417 11.171 1.00 94.31 285 VAL A N 1
ATOM 2187 C CA . VAL A 1 285 ? -20.875 10.678 12.430 1.00 94.31 285 VAL A CA 1
ATOM 2188 C C . VAL A 1 285 ? -19.564 10.116 12.983 1.00 94.31 285 VAL A C 1
ATOM 2190 O O . VAL A 1 285 ? -19.277 10.234 14.173 1.00 94.31 285 VAL A O 1
ATOM 2193 N N . ILE A 1 286 ? -18.725 9.552 12.113 1.00 93.88 286 ILE A N 1
ATOM 2194 C CA . ILE A 1 286 ? -17.412 9.030 12.509 1.00 93.88 286 ILE A CA 1
ATOM 2195 C C . ILE A 1 286 ? -16.509 10.169 13.006 1.00 93.88 286 ILE A C 1
ATOM 2197 O O . ILE A 1 286 ? -15.839 10.034 14.030 1.00 93.88 286 ILE A O 1
ATOM 2201 N N . LYS A 1 287 ? -16.523 11.317 12.321 1.00 93.25 287 LYS A N 1
ATOM 2202 C CA . LYS A 1 287 ? -15.722 12.495 12.676 1.00 93.25 287 LYS A CA 1
ATOM 2203 C C . LYS A 1 287 ? -16.191 13.180 13.964 1.00 93.25 287 LYS A C 1
ATOM 2205 O O . LYS A 1 287 ? -15.350 13.684 14.705 1.00 93.25 287 LYS A O 1
ATOM 2210 N N . SER A 1 288 ? -17.497 13.210 14.242 1.00 91.44 288 SER A N 1
ATOM 2211 C CA . SER A 1 288 ? -18.045 13.770 15.487 1.00 91.44 288 SER A CA 1
ATOM 2212 C C . SER A 1 288 ? -17.671 12.948 16.722 1.00 91.44 288 SER A C 1
ATOM 2214 O O . SER A 1 288 ? -17.700 13.468 17.837 1.00 91.44 288 SER A O 1
ATOM 2216 N N . GLY A 1 289 ? -17.261 11.694 16.522 1.00 89.38 289 GLY A N 1
ATOM 2217 C CA . GLY A 1 289 ? -16.905 10.768 17.586 1.00 89.38 289 GLY A CA 1
ATOM 2218 C C . GLY A 1 289 ? -18.104 9.963 18.100 1.00 89.38 289 GLY A C 1
ATOM 2219 O O . GLY A 1 289 ? -19.220 10.109 17.598 1.00 89.38 289 GLY A O 1
ATOM 2220 N N . PRO A 1 290 ? -17.867 9.074 19.077 1.00 90.19 290 PRO A N 1
ATOM 2221 C CA . PRO A 1 290 ? -18.886 8.167 19.587 1.00 90.19 290 PRO A CA 1
ATOM 2222 C C . PRO A 1 290 ? -19.990 8.918 20.339 1.00 90.19 290 PRO A C 1
ATOM 2224 O O . PRO A 1 290 ? -19.744 9.963 20.948 1.00 90.19 290 PRO A O 1
ATOM 2227 N N . SER A 1 291 ? -21.198 8.352 20.340 1.00 82.56 291 SER A N 1
ATOM 2228 C CA . SER A 1 291 ? -22.262 8.797 21.240 1.00 82.56 291 SER A CA 1
ATOM 2229 C C . SER A 1 291 ? -21.792 8.648 22.684 1.00 82.56 291 SER A C 1
ATOM 2231 O O . SER A 1 291 ? -21.160 7.644 23.028 1.00 82.56 291 SER A O 1
ATOM 2233 N N . LYS A 1 292 ? -22.111 9.650 23.509 1.00 68.62 292 LYS A N 1
ATOM 2234 C CA . LYS A 1 292 ? -22.023 9.523 24.966 1.00 68.62 292 LYS A CA 1
ATOM 2235 C C . LYS A 1 292 ? -22.986 8.450 25.463 1.00 68.62 292 LYS A C 1
ATOM 2237 O O . LYS A 1 292 ? -24.025 8.249 24.786 1.00 68.62 292 LYS A O 1
#